Protein AF-A0A1G3ZFV9-F1 (afdb_monomer)

Radius of gyration: 19.51 Å; Cα contacts (8 Å, |Δi|>4): 332; chains: 1; bounding box: 50×40×67 Å

Structure (mmCIF, N/CA/C/O backbone):
data_AF-A0A1G3ZFV9-F1
#
_entry.id   AF-A0A1G3ZFV9-F1
#
loop_
_atom_site.group_PDB
_atom_site.id
_atom_site.type_symbol
_atom_site.label_atom_id
_atom_site.label_alt_id
_atom_site.label_comp_id
_atom_site.label_asym_id
_atom_site.label_entity_id
_atom_site.label_seq_id
_atom_site.pdbx_PDB_ins_code
_atom_site.Cartn_x
_atom_site.Cartn_y
_atom_site.Cartn_z
_atom_site.occupancy
_atom_site.B_iso_or_equiv
_atom_site.auth_seq_id
_atom_site.auth_comp_id
_atom_site.auth_asym_id
_atom_site.auth_atom_id
_atom_site.pdbx_PDB_model_num
ATOM 1 N N . MET A 1 1 ? 28.609 -13.058 37.278 1.00 38.22 1 MET A N 1
ATOM 2 C CA . MET A 1 1 ? 28.205 -12.451 35.997 1.00 38.22 1 MET A CA 1
ATOM 3 C C . MET A 1 1 ? 28.024 -13.613 35.049 1.00 38.22 1 MET A C 1
ATOM 5 O O . MET A 1 1 ? 29.006 -14.079 34.493 1.00 38.22 1 MET A O 1
ATOM 9 N N . GLU A 1 2 ? 26.821 -14.177 35.027 1.00 31.89 2 GLU A N 1
ATOM 10 C CA . GLU A 1 2 ? 26.483 -15.291 34.137 1.00 31.89 2 GLU A CA 1
ATOM 11 C C . GLU A 1 2 ? 26.053 -14.736 32.783 1.00 31.89 2 GLU A C 1
ATOM 13 O O . GLU A 1 2 ? 25.382 -13.703 32.715 1.00 31.89 2 GLU A O 1
ATOM 18 N N . GLU A 1 3 ? 26.467 -15.408 31.715 1.00 40.38 3 GLU A N 1
ATOM 19 C CA . GLU A 1 3 ? 25.966 -15.127 30.376 1.00 40.38 3 GLU A CA 1
ATOM 20 C C . GLU A 1 3 ? 24.547 -15.690 30.273 1.00 40.38 3 GLU A C 1
ATOM 22 O O . GLU A 1 3 ? 24.310 -16.861 30.571 1.00 40.38 3 GLU A O 1
ATOM 27 N N . ALA A 1 4 ? 23.589 -14.841 29.901 1.00 39.62 4 ALA A N 1
ATOM 28 C CA . ALA A 1 4 ? 22.212 -15.275 29.716 1.00 39.62 4 ALA A CA 1
ATOM 29 C C . ALA A 1 4 ? 22.123 -16.180 28.481 1.00 39.62 4 ALA A C 1
ATOM 31 O O . ALA A 1 4 ? 22.486 -15.764 27.379 1.00 39.62 4 ALA A O 1
ATOM 32 N N . ASP A 1 5 ? 21.627 -17.402 28.679 1.00 40.81 5 ASP A N 1
ATOM 33 C CA . ASP A 1 5 ? 21.330 -18.345 27.603 1.00 40.81 5 ASP A CA 1
ATOM 34 C C . ASP A 1 5 ? 20.435 -17.688 26.536 1.00 40.81 5 ASP A C 1
ATOM 36 O O . ASP A 1 5 ? 19.433 -17.041 26.842 1.00 40.81 5 ASP A O 1
ATOM 40 N N . GLY A 1 6 ? 20.804 -17.866 25.267 1.00 43.84 6 GLY A N 1
ATOM 41 C CA . GLY A 1 6 ? 20.115 -17.299 24.106 1.00 43.84 6 GLY A CA 1
ATOM 42 C C . GLY A 1 6 ? 18.804 -18.006 23.743 1.00 43.84 6 GLY A C 1
ATOM 43 O O . GLY A 1 6 ? 18.313 -17.833 22.624 1.00 43.84 6 GLY A O 1
ATOM 44 N N . SER A 1 7 ? 18.243 -18.821 24.640 1.00 34.62 7 SER A N 1
ATOM 45 C CA . SER A 1 7 ? 16.982 -19.530 24.437 1.00 34.62 7 SER A CA 1
ATOM 46 C C . SER A 1 7 ? 15.787 -18.569 24.508 1.00 34.62 7 SER A C 1
ATOM 48 O O . SER A 1 7 ? 15.223 -18.275 25.561 1.00 34.62 7 SER A O 1
ATOM 50 N N . ILE A 1 8 ? 15.370 -18.067 23.341 1.00 43.75 8 ILE A N 1
ATOM 51 C CA . ILE A 1 8 ? 14.153 -17.255 23.205 1.00 43.75 8 ILE A CA 1
ATOM 52 C C . ILE A 1 8 ? 12.950 -18.078 23.708 1.00 43.75 8 ILE A C 1
ATOM 54 O O . ILE A 1 8 ? 12.686 -19.146 23.146 1.00 43.75 8 ILE A O 1
ATOM 58 N N . PRO A 1 9 ? 12.180 -17.605 24.710 1.00 35.94 9 PRO A N 1
ATOM 59 C CA . PRO A 1 9 ? 11.032 -18.350 25.213 1.00 35.94 9 PRO A CA 1
ATOM 60 C C . PRO A 1 9 ? 9.960 -18.525 24.131 1.00 35.94 9 PRO A C 1
ATOM 62 O O . PRO A 1 9 ? 9.304 -17.563 23.720 1.00 35.94 9 PRO A O 1
ATOM 65 N N . THR A 1 10 ? 9.747 -19.765 23.687 1.00 40.97 10 THR A N 1
ATOM 66 C CA . THR A 1 10 ? 8.683 -20.142 22.744 1.00 40.97 10 THR A CA 1
ATOM 67 C C . THR A 1 10 ? 7.319 -20.011 23.424 1.00 40.97 10 THR A C 1
ATOM 69 O O . THR A 1 10 ? 6.803 -20.966 24.003 1.00 40.97 10 THR A O 1
ATOM 72 N N . GLY A 1 11 ? 6.774 -18.795 23.407 1.00 41.16 11 GLY A N 1
ATOM 73 C CA . GLY A 1 11 ? 5.610 -18.391 24.200 1.00 41.16 11 GLY A CA 1
ATOM 74 C C . GLY A 1 11 ? 5.692 -16.968 24.767 1.00 41.16 11 GLY A C 1
ATOM 75 O O . GLY A 1 11 ? 4.731 -16.525 25.391 1.00 41.16 11 GLY A O 1
ATOM 76 N N . ALA A 1 12 ? 6.796 -16.236 24.555 1.00 45.19 12 ALA A N 1
ATOM 77 C CA . ALA A 1 12 ? 6.858 -14.803 24.840 1.00 45.19 12 ALA A CA 1
ATOM 78 C C . ALA A 1 12 ? 5.731 -14.069 24.089 1.00 45.19 12 ALA A C 1
ATOM 80 O O . ALA A 1 12 ? 5.645 -14.142 22.862 1.00 45.19 12 ALA A O 1
ATOM 81 N N . ALA A 1 13 ? 4.844 -13.413 24.839 1.00 52.72 13 ALA A N 1
ATOM 82 C CA . ALA A 1 13 ? 3.630 -12.818 24.295 1.00 52.72 13 ALA A CA 1
ATOM 83 C C . ALA A 1 13 ? 3.921 -11.691 23.289 1.00 52.72 13 ALA A C 1
ATOM 85 O O . ALA A 1 13 ? 4.958 -11.025 23.351 1.00 52.72 13 ALA A O 1
ATOM 86 N N . TYR A 1 14 ? 2.950 -11.437 22.406 1.00 63.44 14 TYR A N 1
ATOM 87 C CA . TYR A 1 14 ? 2.870 -10.174 21.675 1.00 63.44 14 TYR A CA 1
ATOM 88 C C . TYR A 1 14 ? 2.879 -8.984 22.647 1.00 63.44 14 TYR A C 1
ATOM 90 O O . TYR A 1 14 ? 2.533 -9.128 23.824 1.00 63.44 14 TYR A O 1
ATOM 98 N N . THR A 1 15 ? 3.212 -7.792 22.147 1.00 75.31 15 THR A N 1
ATOM 99 C CA . THR A 1 15 ? 3.026 -6.552 22.909 1.00 75.31 15 THR A CA 1
ATOM 100 C C . THR A 1 15 ? 1.596 -6.464 23.466 1.00 75.31 15 THR A C 1
ATOM 102 O O . THR A 1 15 ? 0.650 -6.933 22.821 1.00 75.31 15 THR A O 1
ATOM 105 N N . PRO A 1 16 ? 1.404 -5.888 24.671 1.00 89.38 16 PRO A N 1
ATOM 106 C CA . PRO A 1 16 ? 0.129 -5.958 25.392 1.00 89.38 16 PRO A CA 1
ATOM 107 C C . PRO A 1 16 ? -1.042 -5.277 24.668 1.00 89.38 16 PRO A C 1
ATOM 109 O O . PRO A 1 16 ? -2.187 -5.499 25.056 1.00 89.38 16 PRO A O 1
ATOM 112 N N . ILE A 1 17 ? -0.780 -4.543 23.579 1.00 92.69 17 ILE A N 1
ATOM 113 C CA . ILE A 1 17 ? -1.751 -3.808 22.761 1.00 92.69 17 ILE A CA 1
ATOM 114 C C . ILE A 1 17 ? -3.032 -4.594 22.450 1.00 92.69 17 ILE A C 1
ATOM 116 O O . ILE A 1 17 ? -4.120 -4.036 22.531 1.00 92.69 17 ILE A O 1
ATOM 120 N N . MET A 1 18 ? -2.962 -5.899 22.162 1.00 94.12 18 MET A N 1
ATOM 121 C CA . MET A 1 18 ? -4.175 -6.686 21.884 1.00 94.12 18 MET A CA 1
ATOM 122 C C . MET A 1 18 ? -5.066 -6.860 23.125 1.00 94.12 18 MET A C 1
ATOM 124 O O . MET A 1 18 ? -6.289 -6.807 23.005 1.00 94.12 18 MET A O 1
ATOM 128 N N . ALA A 1 19 ? -4.474 -7.016 24.311 1.00 93.44 19 ALA A N 1
ATOM 129 C CA . ALA A 1 19 ? -5.197 -7.091 25.580 1.00 93.44 19 ALA A CA 1
ATOM 130 C C . ALA A 1 19 ? -5.650 -5.699 26.065 1.00 93.44 19 ALA A C 1
ATOM 132 O O . ALA A 1 19 ? -6.748 -5.558 26.597 1.00 93.44 19 ALA A O 1
ATOM 133 N N . GLU A 1 20 ? -4.845 -4.660 25.830 1.00 94.00 20 GLU A N 1
ATOM 134 C CA . GLU A 1 20 ? -5.182 -3.262 26.132 1.00 94.00 20 GLU A CA 1
ATOM 135 C C . GLU A 1 20 ? -6.386 -2.790 25.304 1.00 94.00 20 GLU A C 1
ATOM 137 O O . GLU A 1 20 ? -7.343 -2.246 25.855 1.00 94.00 20 GLU A O 1
ATOM 142 N N . LEU A 1 21 ? -6.405 -3.079 23.998 1.00 94.69 21 LEU A N 1
ATOM 143 C CA . LEU A 1 21 ? -7.551 -2.799 23.130 1.00 94.69 21 LEU A CA 1
ATOM 144 C C . LEU A 1 21 ? -8.794 -3.592 23.550 1.00 94.69 21 LEU A C 1
ATOM 146 O O . LEU A 1 21 ? -9.883 -3.024 23.599 1.00 94.69 21 LEU A O 1
ATOM 150 N N . GLN A 1 22 ? -8.648 -4.872 23.912 1.00 94.94 22 GLN A N 1
ATOM 151 C CA . GLN A 1 22 ? -9.752 -5.664 24.467 1.00 94.94 22 GLN A CA 1
ATOM 152 C C . GLN A 1 22 ? -10.300 -5.062 25.770 1.00 94.94 22 GLN A C 1
ATOM 154 O O . GLN A 1 22 ? -11.517 -5.027 25.948 1.00 94.94 22 GLN A O 1
ATOM 159 N N . ALA A 1 23 ? -9.446 -4.530 26.649 1.00 94.62 23 ALA A N 1
ATOM 160 C CA . ALA A 1 23 ? -9.871 -3.852 27.873 1.00 94.62 23 ALA A CA 1
ATOM 161 C C . ALA A 1 23 ? -10.601 -2.523 27.589 1.00 94.62 23 ALA A C 1
ATOM 163 O O . ALA A 1 23 ? -11.635 -2.254 28.200 1.00 94.62 23 ALA A O 1
ATOM 164 N N . ILE A 1 24 ? -10.123 -1.722 26.628 1.00 92.38 24 ILE A N 1
ATOM 165 C CA . ILE A 1 24 ? -10.783 -0.477 26.185 1.00 92.38 24 ILE A CA 1
ATOM 166 C C . ILE A 1 24 ? -12.170 -0.770 25.587 1.00 92.38 24 ILE A C 1
ATOM 168 O O . ILE A 1 24 ? -13.142 -0.081 25.903 1.00 92.38 24 ILE A O 1
ATOM 172 N N . ILE A 1 25 ? -12.274 -1.820 24.766 1.00 92.88 25 ILE A N 1
ATOM 173 C CA . ILE A 1 25 ? -13.533 -2.305 24.184 1.00 92.88 25 ILE A CA 1
ATOM 174 C C . ILE A 1 25 ? -14.489 -2.792 25.286 1.00 92.88 25 ILE A C 1
ATOM 176 O O . ILE A 1 25 ? -15.650 -2.383 25.323 1.00 92.88 25 ILE A O 1
ATOM 180 N N . ALA A 1 26 ? -14.004 -3.610 26.227 1.00 93.88 26 ALA A N 1
ATOM 181 C CA . ALA A 1 26 ? -14.799 -4.130 27.341 1.00 93.88 26 ALA A CA 1
ATOM 182 C C . ALA A 1 26 ? -15.298 -3.029 28.297 1.00 93.88 26 ALA A C 1
ATOM 184 O O . ALA A 1 26 ? -16.368 -3.170 28.885 1.00 93.88 26 ALA A O 1
ATOM 185 N N . ALA A 1 27 ? -14.568 -1.915 28.411 1.00 93.44 27 ALA A N 1
ATOM 186 C CA . ALA A 1 27 ? -14.981 -0.732 29.166 1.00 93.44 27 ALA A CA 1
ATOM 187 C C . ALA A 1 27 ? -16.072 0.115 28.470 1.00 93.44 27 ALA A C 1
ATOM 189 O O . ALA A 1 27 ? -16.541 1.090 29.056 1.00 93.44 27 ALA A O 1
ATOM 190 N N . GLN A 1 28 ? -16.482 -0.233 27.240 1.00 87.56 28 GLN A N 1
ATOM 191 C CA . GLN A 1 28 ? -17.573 0.404 26.482 1.00 87.56 28 GLN A CA 1
ATOM 192 C C . GLN A 1 28 ? -17.464 1.940 26.391 1.00 87.56 28 GLN A C 1
ATOM 194 O O . GLN A 1 28 ? -18.451 2.676 26.494 1.00 87.56 28 GLN A O 1
ATOM 199 N N . VAL A 1 29 ? -16.243 2.451 26.182 1.00 83.12 29 VAL A N 1
ATOM 200 C CA . VAL A 1 29 ? -15.963 3.894 26.081 1.00 83.12 29 VAL A CA 1
ATOM 201 C C . VAL A 1 29 ? -16.392 4.423 24.704 1.00 83.12 29 VAL A C 1
ATOM 203 O O . VAL A 1 29 ? -15.577 4.758 23.845 1.00 83.12 29 VAL A O 1
ATOM 206 N N . ASN A 1 30 ? -17.706 4.514 24.493 1.00 73.38 30 ASN A N 1
ATOM 207 C CA . ASN A 1 30 ? -18.351 4.764 23.194 1.00 73.38 30 ASN A CA 1
ATOM 208 C C . ASN A 1 30 ? -17.993 6.115 22.535 1.00 73.38 30 ASN A C 1
ATOM 210 O O . ASN A 1 30 ? -18.248 6.307 21.347 1.00 73.38 30 ASN A O 1
ATOM 214 N N . ASN A 1 31 ? -17.396 7.047 23.286 1.00 78.50 31 ASN A N 1
ATOM 215 C CA . ASN A 1 31 ? -16.955 8.366 22.813 1.00 78.50 31 ASN A CA 1
ATOM 216 C C . ASN A 1 31 ? -15.423 8.471 22.654 1.00 78.50 31 ASN A C 1
ATOM 218 O O . ASN A 1 31 ? -14.886 9.577 22.679 1.00 78.50 31 ASN A O 1
ATOM 222 N N . SER A 1 32 ? -14.715 7.345 22.534 1.00 84.06 32 SER A N 1
ATOM 223 C CA . SER A 1 32 ? -13.259 7.312 22.359 1.00 84.06 32 SER A CA 1
ATOM 224 C C . SER A 1 32 ? -12.814 7.512 20.903 1.00 84.06 32 SER A C 1
ATOM 226 O O . SER A 1 32 ? -13.494 7.128 19.949 1.00 84.06 32 SER A O 1
ATOM 228 N N . VAL A 1 33 ? -11.623 8.092 20.760 1.00 92.62 33 VAL A N 1
ATOM 229 C CA . VAL A 1 33 ? -10.729 7.891 19.615 1.00 92.62 33 VAL A CA 1
ATOM 230 C C . VAL A 1 33 ? -9.491 7.209 20.184 1.00 92.62 33 VAL A C 1
ATOM 232 O O . VAL A 1 33 ? -8.970 7.647 21.209 1.00 92.62 33 VAL A O 1
ATOM 235 N N . ILE A 1 34 ? -9.047 6.132 19.548 1.00 95.31 34 ILE A N 1
ATOM 236 C CA . ILE A 1 34 ? -7.840 5.401 19.928 1.00 95.31 34 ILE A CA 1
ATOM 237 C C . ILE A 1 34 ? -6.741 5.813 18.950 1.00 95.31 34 ILE A C 1
ATOM 239 O O . ILE A 1 34 ? -6.956 5.793 17.739 1.00 95.31 34 ILE A O 1
ATOM 243 N N . LEU A 1 35 ? -5.577 6.191 19.474 1.00 96.62 35 LEU A N 1
ATOM 244 C CA . LEU A 1 35 ? -4.366 6.434 18.695 1.00 96.62 35 LEU A CA 1
ATOM 245 C C . LEU A 1 35 ? -3.337 5.379 19.093 1.00 96.62 35 LEU A C 1
ATOM 247 O O . LEU A 1 35 ? -3.082 5.191 20.282 1.00 96.62 35 LEU A O 1
ATOM 251 N N . ILE A 1 36 ? -2.773 4.691 18.106 1.00 96.31 36 ILE A N 1
ATOM 252 C CA . ILE A 1 36 ? -1.745 3.668 18.296 1.00 96.31 36 ILE A CA 1
ATOM 253 C C . ILE A 1 36 ? -0.547 4.073 17.444 1.00 96.31 36 ILE A C 1
ATOM 255 O O . ILE A 1 36 ? -0.649 4.096 16.219 1.00 96.31 36 ILE A O 1
ATOM 259 N N . ASP A 1 37 ? 0.546 4.443 18.099 1.00 93.00 37 ASP A N 1
ATOM 260 C CA . ASP A 1 37 ? 1.789 4.887 17.461 1.00 93.00 37 ASP A CA 1
ATOM 261 C C . ASP A 1 37 ? 2.662 3.690 17.029 1.00 93.00 37 ASP A C 1
ATOM 263 O O . ASP A 1 37 ? 2.328 2.530 17.297 1.00 93.00 37 ASP A O 1
ATOM 267 N N . ASP A 1 38 ? 3.794 3.967 16.380 1.00 91.06 38 ASP A N 1
ATOM 268 C CA . ASP A 1 38 ? 4.796 2.975 15.979 1.00 91.06 38 ASP A CA 1
ATOM 269 C C . ASP A 1 38 ? 4.234 1.855 15.065 1.00 91.06 38 ASP A C 1
ATOM 271 O O . ASP A 1 38 ? 4.717 0.714 15.080 1.00 91.06 38 ASP A O 1
ATO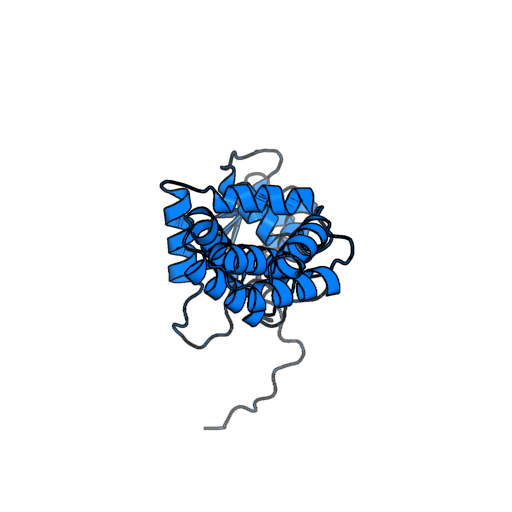M 275 N N . ILE A 1 39 ? 3.231 2.135 14.215 1.00 93.06 39 ILE A N 1
ATOM 276 C CA . ILE A 1 39 ? 2.594 1.073 13.411 1.00 93.06 39 ILE A CA 1
ATOM 277 C C . ILE A 1 39 ? 3.561 0.407 12.424 1.00 93.06 39 ILE A C 1
ATOM 279 O O . ILE A 1 39 ? 3.320 -0.726 12.006 1.00 93.06 39 ILE A O 1
ATOM 283 N N . ARG A 1 40 ? 4.704 1.019 12.106 1.00 90.38 40 ARG A N 1
ATOM 284 C CA . ARG A 1 40 ? 5.829 0.416 11.379 1.00 90.38 40 ARG A CA 1
ATOM 285 C C . ARG A 1 40 ? 6.306 -0.905 11.974 1.00 90.38 40 ARG A C 1
ATOM 287 O O . ARG A 1 40 ? 6.861 -1.731 11.253 1.00 90.38 40 ARG A O 1
ATOM 294 N N . LEU A 1 41 ? 6.082 -1.107 13.273 1.00 89.56 41 LEU A N 1
ATOM 295 C CA . LEU A 1 41 ? 6.389 -2.335 13.997 1.00 89.56 41 LEU A CA 1
ATOM 296 C C . LEU A 1 41 ? 5.347 -3.433 13.753 1.00 89.56 41 LEU A C 1
ATOM 298 O O . LEU A 1 41 ? 5.661 -4.605 13.925 1.00 89.56 41 LEU A O 1
ATOM 302 N N . PHE A 1 42 ? 4.132 -3.088 13.331 1.00 92.06 42 PHE A N 1
ATOM 303 C CA . PHE A 1 42 ? 3.025 -4.027 13.178 1.00 92.06 42 PHE A CA 1
ATOM 304 C C . PHE A 1 42 ? 3.208 -4.834 11.894 1.00 92.06 42 PHE A C 1
ATOM 306 O O . PHE A 1 42 ? 3.460 -4.286 10.811 1.00 92.06 42 PHE A O 1
ATOM 313 N N . GLY A 1 43 ? 3.065 -6.150 12.033 1.00 90.25 43 GLY A N 1
ATOM 314 C CA . GLY A 1 43 ? 3.328 -7.110 10.975 1.00 90.25 43 GLY A CA 1
ATOM 315 C C . GLY A 1 43 ? 2.425 -6.908 9.762 1.00 90.25 43 GLY A C 1
ATOM 316 O O . GLY A 1 43 ? 1.279 -6.472 9.873 1.00 90.25 43 GLY A O 1
ATOM 317 N N . SER A 1 44 ? 2.936 -7.250 8.583 1.00 90.12 44 SER A N 1
ATOM 318 C CA . SER A 1 44 ? 2.166 -7.201 7.334 1.00 90.12 44 SER A CA 1
ATOM 319 C C . SER A 1 44 ? 1.870 -8.611 6.836 1.00 90.12 44 SER A C 1
ATOM 321 O O . SER A 1 44 ? 2.722 -9.491 6.960 1.00 90.12 44 SER A O 1
ATOM 323 N N . ALA A 1 45 ? 0.686 -8.831 6.267 1.00 90.31 45 ALA A N 1
ATOM 324 C CA . ALA A 1 45 ? 0.304 -10.103 5.661 1.00 90.31 45 ALA A CA 1
ATOM 325 C C . ALA A 1 45 ? 0.232 -9.991 4.132 1.00 90.31 45 ALA A C 1
ATOM 327 O O . ALA A 1 45 ? -0.123 -8.942 3.600 1.00 90.31 45 ALA A O 1
ATOM 328 N N . LEU A 1 46 ? 0.551 -11.084 3.440 1.00 90.12 46 LEU A N 1
ATOM 329 C CA . LEU A 1 46 ? 0.333 -11.261 2.010 1.00 90.12 46 LEU A CA 1
ATOM 330 C C . LEU A 1 46 ? -0.113 -12.708 1.748 1.00 90.12 46 LEU A C 1
ATOM 332 O O . LEU A 1 46 ? 0.547 -13.653 2.181 1.00 90.12 46 LEU A O 1
ATOM 336 N N . ASN A 1 47 ? -1.250 -12.889 1.077 1.00 88.12 47 ASN A N 1
ATOM 337 C CA . ASN A 1 47 ? -1.912 -14.169 0.809 1.00 88.12 47 ASN A CA 1
ATOM 338 C C . ASN A 1 47 ? -2.02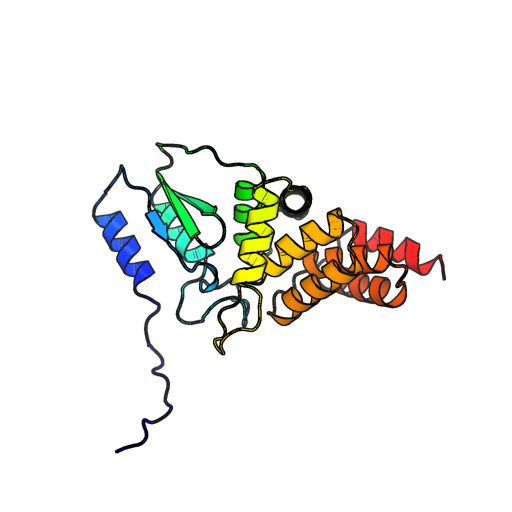5 -15.060 2.065 1.00 88.12 47 ASN A C 1
ATOM 340 O O . ASN A 1 47 ? -1.664 -16.239 2.053 1.00 88.12 47 ASN A O 1
ATOM 344 N N . GLY A 1 48 ? -2.474 -14.464 3.176 1.00 86.12 48 GLY A N 1
ATOM 345 C CA . GLY A 1 48 ? -2.643 -15.136 4.471 1.00 86.12 48 GLY A CA 1
ATOM 346 C C . GLY A 1 48 ? -1.345 -15.482 5.217 1.00 86.12 48 GLY A C 1
ATOM 347 O O . GLY A 1 48 ? -1.396 -16.212 6.204 1.00 86.12 48 GLY A O 1
ATOM 348 N N . ARG A 1 49 ? -0.177 -14.994 4.774 1.00 89.50 49 ARG A N 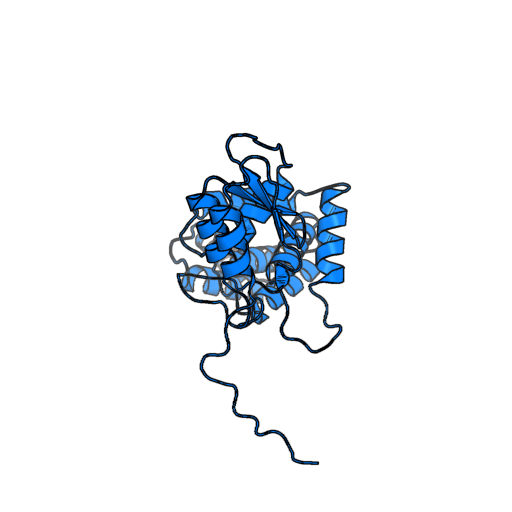1
ATOM 349 C CA . ARG A 1 49 ? 1.133 -15.263 5.399 1.00 89.50 49 ARG A CA 1
ATOM 350 C C . ARG A 1 49 ? 1.798 -13.970 5.858 1.00 89.50 49 ARG A C 1
ATOM 352 O O . ARG A 1 49 ? 1.763 -12.982 5.131 1.00 89.50 49 ARG A O 1
ATOM 359 N N . ARG A 1 50 ? 2.448 -13.968 7.028 1.00 89.81 50 ARG A N 1
ATOM 360 C CA . ARG A 1 50 ? 3.272 -12.828 7.472 1.00 89.81 50 ARG A CA 1
ATOM 361 C C . ARG A 1 50 ? 4.443 -12.614 6.505 1.00 89.81 50 ARG A C 1
ATOM 363 O O . ARG A 1 50 ? 5.138 -13.562 6.148 1.00 89.81 50 ARG A O 1
ATOM 370 N N . VAL A 1 51 ? 4.676 -11.361 6.128 1.00 87.81 51 VAL A N 1
ATOM 371 C CA . VAL A 1 51 ? 5.833 -10.916 5.343 1.00 87.81 51 VAL A CA 1
ATOM 372 C C . VAL A 1 51 ? 7.060 -10.842 6.274 1.00 87.81 51 VAL A C 1
ATOM 374 O O . VAL A 1 51 ? 7.034 -10.039 7.208 1.00 87.81 51 VAL A O 1
ATOM 377 N N . PRO A 1 52 ? 8.126 -11.652 6.076 1.00 75.38 52 PRO A N 1
ATOM 378 C CA . PRO A 1 52 ? 9.126 -11.908 7.128 1.00 75.38 52 PRO A CA 1
ATOM 379 C C . PRO A 1 52 ? 9.974 -10.721 7.610 1.00 75.38 52 PRO A C 1
ATOM 381 O O . PRO A 1 52 ? 10.569 -10.809 8.678 1.00 75.38 52 PRO A O 1
ATOM 384 N N . ALA A 1 53 ? 10.068 -9.632 6.841 1.00 80.62 53 ALA A N 1
ATOM 385 C CA . ALA A 1 53 ? 10.841 -8.439 7.206 1.00 80.62 53 ALA A CA 1
ATOM 386 C C . ALA A 1 53 ? 10.001 -7.145 7.193 1.00 80.62 53 ALA A C 1
ATOM 388 O O . ALA A 1 53 ? 10.553 -6.049 7.090 1.00 80.62 53 ALA A O 1
ATOM 389 N N . ALA A 1 54 ? 8.673 -7.275 7.304 1.00 83.12 54 ALA A N 1
ATOM 390 C CA . ALA A 1 54 ? 7.744 -6.159 7.452 1.00 83.12 54 ALA A CA 1
ATOM 391 C C . ALA A 1 54 ? 7.197 -6.111 8.888 1.00 83.12 54 ALA A C 1
ATOM 393 O O . ALA A 1 54 ? 6.315 -6.894 9.253 1.00 83.12 54 ALA A O 1
ATOM 394 N N . GLY A 1 55 ? 7.712 -5.173 9.683 1.00 83.69 55 GLY A N 1
ATOM 395 C CA . GLY A 1 55 ? 7.451 -5.070 11.118 1.00 83.69 55 GLY A CA 1
ATOM 396 C C . GLY A 1 55 ? 8.222 -6.089 11.968 1.00 83.69 55 GLY A C 1
ATOM 397 O O . GLY A 1 55 ? 9.103 -6.804 11.496 1.00 83.69 55 GLY A O 1
ATOM 398 N N . SER A 1 56 ? 7.878 -6.138 13.252 1.00 84.81 56 SER A N 1
ATOM 399 C CA . SER A 1 56 ? 8.467 -6.999 14.278 1.00 84.81 56 SER A CA 1
ATOM 400 C C . SER A 1 56 ? 7.564 -8.198 14.574 1.00 84.81 56 SER A C 1
ATOM 402 O O . SER A 1 56 ? 6.336 -8.088 14.581 1.00 84.81 56 SER A O 1
ATOM 404 N N . GLU A 1 57 ? 8.165 -9.354 14.854 1.00 83.25 57 GLU A N 1
ATOM 405 C CA . GLU A 1 57 ? 7.455 -10.586 15.234 1.00 83.25 57 GLU A CA 1
ATOM 406 C C . GLU A 1 57 ? 6.735 -10.453 16.588 1.00 83.25 57 GLU A C 1
ATOM 408 O O . GLU A 1 57 ? 5.710 -11.093 16.798 1.00 83.25 57 GLU A O 1
ATOM 413 N N . HIS A 1 58 ? 7.205 -9.558 17.466 1.00 85.50 58 HIS A N 1
ATOM 414 C CA . HIS A 1 58 ? 6.591 -9.285 18.772 1.00 85.50 58 HIS A CA 1
ATOM 415 C C . HIS A 1 58 ? 5.327 -8.411 18.700 1.00 85.50 58 HIS A C 1
ATOM 417 O O . HIS A 1 58 ? 4.631 -8.263 19.700 1.00 85.50 58 HIS A O 1
ATOM 423 N N . TYR A 1 59 ? 5.019 -7.820 17.545 1.00 90.12 59 TYR A N 1
ATOM 424 C CA . TYR A 1 59 ? 3.802 -7.033 17.333 1.00 90.12 59 TYR A CA 1
ATOM 425 C C . TYR A 1 59 ? 2.788 -7.833 16.503 1.00 90.12 59 TYR A C 1
ATOM 427 O O . TYR A 1 59 ? 3.201 -8.603 15.629 1.00 90.12 59 TYR A O 1
ATOM 435 N N . PRO A 1 60 ? 1.472 -7.649 16.720 1.00 92.88 60 PRO A N 1
ATOM 436 C CA . PRO A 1 60 ? 0.432 -8.291 15.912 1.00 92.88 60 PRO A CA 1
ATOM 437 C C . PRO A 1 60 ? 0.510 -7.869 14.437 1.00 92.88 60 PRO A C 1
ATOM 439 O O . PRO A 1 60 ? 1.203 -6.910 14.076 1.00 92.88 60 PRO A O 1
ATOM 442 N N . LEU A 1 61 ? -0.211 -8.569 13.560 1.00 93.00 61 LEU A N 1
ATOM 443 C CA . LEU A 1 61 ? -0.451 -8.081 12.206 1.00 93.00 61 LEU A CA 1
ATOM 444 C C . LEU A 1 61 ? -1.333 -6.828 12.261 1.00 93.00 61 LEU A C 1
ATOM 446 O O . LEU A 1 61 ? -2.300 -6.749 13.019 1.00 93.00 61 LEU A O 1
ATOM 450 N N . PHE A 1 62 ? -1.050 -5.859 11.396 1.00 94.62 62 PHE A N 1
ATOM 451 C CA . PHE A 1 62 ? -1.843 -4.635 11.295 1.00 94.62 62 PHE A CA 1
ATOM 452 C C . PHE A 1 62 ? -3.324 -4.917 10.976 1.00 94.62 62 PHE A C 1
ATOM 454 O O . PHE A 1 62 ? -4.221 -4.251 11.495 1.00 94.62 62 PHE A O 1
ATOM 461 N N . SER A 1 63 ? -3.584 -5.952 10.174 1.00 94.50 63 SER A N 1
ATOM 462 C CA . SER A 1 63 ? -4.927 -6.430 9.841 1.00 94.50 63 SER A CA 1
ATOM 463 C C . SER A 1 63 ? -5.662 -7.076 11.022 1.00 94.50 63 SER A C 1
ATOM 465 O O . SER A 1 63 ? -6.870 -6.894 11.125 1.00 94.50 63 SER A O 1
ATOM 467 N N . GLU A 1 64 ? -4.976 -7.770 11.938 1.00 95.31 64 GLU A N 1
ATOM 468 C CA . GLU A 1 64 ? -5.593 -8.366 13.141 1.00 95.31 64 GLU A CA 1
ATOM 469 C C . GLU A 1 64 ? -6.115 -7.279 14.090 1.00 95.31 64 GLU A C 1
ATOM 471 O O . GLU A 1 64 ? -7.237 -7.359 14.589 1.00 95.31 64 GLU A O 1
ATOM 476 N N . VAL A 1 65 ? -5.319 -6.223 14.278 1.00 96.81 65 VAL A N 1
ATOM 477 C CA . VAL A 1 65 ? -5.667 -5.053 15.097 1.00 96.81 65 VAL A CA 1
ATOM 478 C C . VAL A 1 65 ? -6.854 -4.308 14.492 1.00 96.81 65 VAL A C 1
ATOM 480 O O . VAL A 1 65 ? -7.827 -4.015 15.188 1.00 96.81 65 VAL A O 1
ATOM 483 N N . CYS A 1 66 ? -6.821 -4.061 13.179 1.00 97.19 66 CYS A N 1
ATOM 484 C CA . CYS A 1 66 ? -7.928 -3.406 12.488 1.00 97.19 66 CYS A CA 1
ATOM 485 C C . CYS A 1 66 ? -9.201 -4.272 12.481 1.00 97.19 66 CYS A C 1
ATOM 487 O O . CYS A 1 66 ? -10.298 -3.732 12.612 1.00 97.19 66 CYS A O 1
ATOM 489 N N . ALA A 1 67 ? -9.084 -5.602 12.391 1.00 96.25 67 ALA A N 1
ATOM 490 C CA . ALA A 1 67 ? -10.221 -6.519 12.468 1.00 96.25 67 ALA A CA 1
ATOM 491 C C . ALA A 1 67 ? -10.865 -6.532 13.865 1.00 96.25 67 ALA A C 1
ATOM 493 O O . ALA A 1 67 ? -12.089 -6.442 13.959 1.00 96.25 67 ALA A O 1
ATOM 494 N N . LEU A 1 68 ? -10.066 -6.567 14.941 1.00 96.62 68 LEU A N 1
ATOM 495 C CA . LEU A 1 68 ? -10.550 -6.445 16.323 1.00 96.62 68 LEU A CA 1
ATOM 496 C C . LEU A 1 68 ? -11.335 -5.140 16.531 1.00 96.62 68 LEU A C 1
ATOM 498 O O . LEU A 1 68 ? -12.433 -5.155 17.087 1.00 96.62 68 LEU A O 1
ATOM 502 N N . LEU A 1 69 ? -10.787 -4.019 16.062 1.00 96.44 69 LEU A N 1
ATOM 503 C CA . LEU A 1 69 ? -11.401 -2.697 16.178 1.00 96.44 69 LEU A CA 1
ATOM 504 C C . LEU A 1 69 ? -12.682 -2.576 15.333 1.00 96.44 69 LEU A C 1
ATOM 506 O O . LEU A 1 69 ? -13.718 -2.141 15.839 1.00 96.44 69 LEU A O 1
ATOM 510 N N . THR A 1 70 ? -12.654 -3.040 14.081 1.00 96.00 70 THR A N 1
ATOM 511 C CA . THR A 1 70 ? -13.814 -2.989 13.171 1.00 96.00 70 THR A CA 1
ATOM 512 C C . THR A 1 70 ? -14.961 -3.874 13.656 1.00 96.00 70 THR A C 1
ATOM 514 O O . THR A 1 70 ? -16.117 -3.451 13.629 1.00 96.00 70 THR A O 1
ATOM 517 N N . ALA A 1 71 ? -14.659 -5.061 14.196 1.00 96.25 71 ALA A N 1
ATOM 518 C CA . ALA A 1 71 ? -15.654 -5.944 14.811 1.00 96.25 71 ALA A CA 1
ATOM 519 C C . ALA A 1 71 ? -16.360 -5.317 16.032 1.00 96.25 71 ALA A C 1
ATOM 521 O O . ALA A 1 71 ? -17.448 -5.755 16.397 1.00 96.25 71 ALA A O 1
ATOM 522 N N . ASN A 1 72 ? -15.768 -4.280 16.635 1.00 95.00 72 ASN A N 1
ATOM 523 C CA . ASN A 1 72 ? -16.300 -3.552 17.788 1.00 95.00 72 ASN A CA 1
ATOM 524 C C . ASN A 1 72 ? -16.717 -2.107 17.446 1.00 95.00 72 ASN A C 1
ATOM 526 O O . ASN A 1 72 ? -16.820 -1.261 18.331 1.00 95.00 72 ASN A O 1
ATOM 530 N N . GLY A 1 73 ? -16.995 -1.819 16.168 1.00 94.19 73 GLY A N 1
ATOM 531 C CA . GLY A 1 73 ? -17.616 -0.560 15.745 1.00 94.19 73 GLY A CA 1
ATOM 532 C C . GLY A 1 73 ? -16.661 0.622 15.564 1.00 94.19 73 GLY A C 1
ATOM 533 O O . GLY A 1 73 ? -17.111 1.767 15.618 1.00 94.19 73 GLY A O 1
ATOM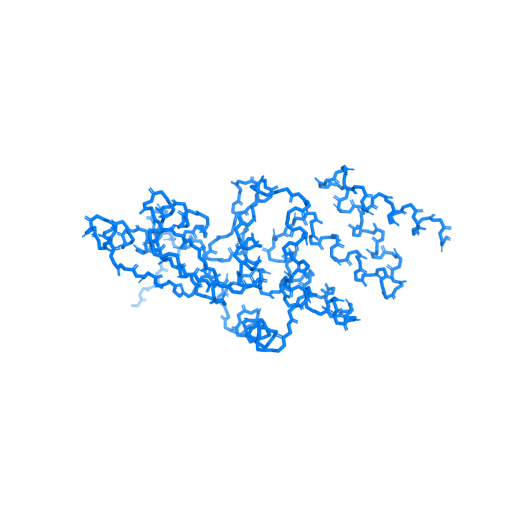 534 N N . PHE A 1 74 ? -15.370 0.378 15.323 1.00 95.75 74 PHE A N 1
ATOM 535 C CA . PHE A 1 74 ? -14.400 1.421 14.975 1.00 95.75 74 PHE A CA 1
ATOM 536 C C . PHE A 1 74 ? -13.992 1.363 13.495 1.00 95.75 74 PHE A C 1
ATOM 538 O O . PHE A 1 74 ? -13.688 0.296 12.972 1.00 95.75 74 PHE A O 1
ATOM 545 N N . THR A 1 75 ? -13.897 2.515 12.834 1.00 95.88 75 THR A N 1
ATOM 546 C CA . THR A 1 75 ? -13.175 2.660 11.560 1.00 95.88 75 THR A CA 1
ATOM 547 C C . THR A 1 75 ? -11.693 2.874 11.851 1.00 95.88 75 THR A C 1
ATOM 549 O O . THR A 1 75 ? -11.350 3.720 12.676 1.00 95.88 75 THR A O 1
ATOM 552 N N . CYS A 1 76 ? -10.819 2.145 11.154 1.00 97.44 76 CYS A N 1
ATOM 553 C CA . CYS A 1 76 ? -9.361 2.245 11.266 1.00 97.44 76 CYS A CA 1
ATOM 554 C C . CYS A 1 76 ? -8.758 3.055 10.110 1.00 97.44 76 CYS A C 1
ATOM 556 O O . CYS A 1 76 ? -9.096 2.814 8.952 1.00 97.44 76 CYS A O 1
ATOM 558 N N . VAL A 1 77 ? -7.853 3.988 10.421 1.00 97.81 77 VAL A N 1
ATOM 559 C CA . VAL A 1 77 ? -7.247 4.940 9.475 1.00 97.81 77 VAL A CA 1
ATOM 560 C C . VAL A 1 77 ? -5.756 5.122 9.767 1.00 97.81 77 VAL A C 1
ATOM 562 O O . VAL A 1 77 ? -5.351 5.233 10.922 1.00 97.81 77 VAL A O 1
ATOM 565 N N . VAL A 1 78 ? -4.933 5.169 8.719 1.00 97.06 78 VAL A N 1
ATOM 566 C CA . VAL A 1 78 ? -3.476 5.350 8.806 1.00 97.06 78 VAL A CA 1
ATOM 567 C C . VAL A 1 78 ? -3.100 6.819 8.626 1.00 97.06 78 VAL A C 1
ATOM 569 O O . VAL A 1 78 ? -3.290 7.389 7.553 1.00 97.06 78 VAL A O 1
ATOM 572 N N . LEU A 1 79 ? -2.508 7.412 9.661 1.00 94.19 79 LEU A N 1
ATOM 573 C CA . LEU A 1 79 ? -1.978 8.773 9.680 1.00 94.19 79 LEU A CA 1
ATOM 574 C C . LEU A 1 79 ? -0.455 8.722 9.858 1.00 94.19 79 LEU A C 1
ATOM 576 O O . LEU A 1 79 ? 0.057 8.758 10.975 1.00 94.19 79 LEU A O 1
ATOM 580 N N . GLY A 1 80 ? 0.275 8.597 8.747 1.00 91.88 80 GLY A N 1
ATOM 581 C CA . GLY A 1 80 ? 1.730 8.418 8.776 1.00 91.88 80 GLY A CA 1
ATOM 582 C C . GLY A 1 80 ? 2.104 7.084 9.423 1.00 91.88 80 GLY A C 1
ATOM 583 O O . GLY A 1 80 ? 1.863 6.034 8.828 1.00 91.88 80 GLY A O 1
ATOM 584 N N . ASP A 1 81 ? 2.667 7.138 10.633 1.00 92.62 81 ASP A N 1
ATOM 585 C CA . ASP A 1 81 ? 3.012 5.961 11.443 1.00 92.62 81 ASP A CA 1
ATOM 586 C C . ASP A 1 81 ? 2.065 5.715 12.639 1.00 92.62 81 ASP A C 1
ATOM 588 O O . ASP A 1 81 ? 2.350 4.899 13.515 1.00 92.62 81 ASP A O 1
ATOM 592 N N . ILE A 1 82 ? 0.907 6.387 12.654 1.00 95.56 82 ILE A N 1
ATOM 593 C CA . ILE A 1 82 ? -0.141 6.232 13.670 1.00 95.56 82 ILE A CA 1
ATOM 594 C C . ILE A 1 82 ? -1.373 5.556 13.053 1.00 95.56 82 ILE A C 1
ATOM 596 O O . ILE A 1 82 ? -1.849 5.946 11.985 1.00 95.56 82 ILE A O 1
ATOM 600 N N . LEU A 1 83 ? -1.945 4.575 13.752 1.00 97.62 83 LEU A N 1
ATOM 601 C CA . LEU A 1 83 ? -3.307 4.090 13.521 1.00 97.62 83 LEU A CA 1
ATOM 602 C C . LEU A 1 83 ? -4.270 4.892 14.396 1.00 97.62 83 LEU A C 1
ATOM 604 O O . LEU A 1 83 ? -4.246 4.789 15.622 1.00 97.62 83 LEU A O 1
ATOM 608 N N . LEU A 1 84 ? -5.143 5.659 13.749 1.00 97.75 84 LEU A N 1
ATOM 609 C CA . LEU A 1 84 ? -6.311 6.267 14.369 1.00 97.75 84 LEU A CA 1
ATOM 610 C C . LEU A 1 84 ? -7.505 5.327 14.201 1.00 97.75 84 LEU A C 1
ATOM 612 O O . LEU A 1 84 ? -7.849 4.943 13.084 1.00 97.75 84 LEU A O 1
ATOM 616 N N . ALA A 1 85 ? -8.173 4.993 15.302 1.00 96.81 85 ALA A N 1
ATOM 617 C CA . ALA A 1 85 ? -9.450 4.292 15.287 1.00 96.81 85 ALA A CA 1
ATOM 618 C C . ALA A 1 85 ? -10.546 5.148 15.937 1.00 96.81 85 ALA A C 1
ATOM 620 O O . ALA A 1 85 ? -10.395 5.606 17.070 1.00 96.81 85 ALA A O 1
ATOM 621 N N . HIS A 1 86 ? -11.657 5.369 15.230 1.00 95.25 86 HIS A N 1
ATOM 622 C CA . HIS A 1 86 ? -12.787 6.176 15.710 1.00 95.25 86 HIS A CA 1
ATOM 623 C C . HIS A 1 86 ? -14.116 5.428 15.555 1.00 95.25 86 HIS A C 1
ATOM 625 O O . HIS A 1 86 ? -14.287 4.652 14.620 1.00 95.25 86 HIS A O 1
ATOM 631 N N . ASN A 1 87 ? -15.070 5.668 16.456 1.00 93.06 87 ASN A N 1
ATOM 632 C CA . ASN A 1 87 ? -16.398 5.045 16.406 1.00 93.06 87 ASN A CA 1
ATOM 633 C C . ASN A 1 87 ? -17.117 5.363 15.072 1.00 93.06 87 ASN A C 1
ATOM 635 O O . ASN A 1 87 ? -17.207 6.529 14.679 1.00 93.06 87 ASN A O 1
ATOM 639 N N . VAL A 1 88 ? -17.678 4.346 14.405 1.00 92.38 88 VAL A N 1
ATOM 640 C CA . VAL A 1 88 ? -18.436 4.477 13.139 1.00 92.38 88 VAL A CA 1
ATOM 641 C C . VAL A 1 88 ? -19.642 5.420 13.242 1.00 92.38 88 VAL A C 1
ATOM 643 O O . VAL A 1 88 ? -20.021 6.047 12.257 1.00 92.38 88 VAL A O 1
ATOM 646 N N . GLN A 1 89 ? -20.225 5.572 14.436 1.00 92.06 89 GLN A N 1
ATOM 647 C CA . GLN A 1 89 ? -21.335 6.495 14.716 1.00 92.06 89 GLN A CA 1
ATOM 648 C C . GLN A 1 89 ? -20.897 7.970 14.749 1.00 92.06 89 GLN 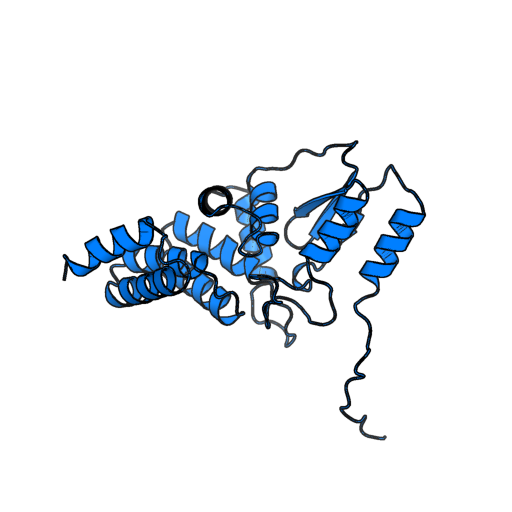A C 1
ATOM 650 O O . GLN A 1 89 ? -21.736 8.869 14.791 1.00 92.06 89 GLN A O 1
ATOM 655 N N . ARG A 1 90 ? -19.585 8.231 14.752 1.00 90.00 90 ARG A N 1
ATOM 656 C CA . ARG A 1 90 ? -18.968 9.560 14.700 1.00 90.00 90 ARG A CA 1
ATOM 657 C C . ARG A 1 90 ? -17.953 9.581 13.550 1.00 90.00 90 ARG A C 1
ATOM 659 O O . ARG A 1 90 ? -16.750 9.512 13.804 1.00 90.00 90 ARG A O 1
ATOM 666 N N . PRO A 1 91 ? -18.420 9.606 12.287 1.00 89.38 91 PRO A N 1
ATOM 667 C CA . PRO A 1 91 ? -17.536 9.594 11.132 1.00 89.38 91 PRO A CA 1
ATOM 668 C C . PRO A 1 91 ? -16.637 10.833 11.124 1.00 89.38 91 PRO A C 1
ATOM 670 O O . PRO A 1 91 ? -17.111 11.961 11.266 1.00 89.38 91 PRO A O 1
ATOM 673 N N . LEU A 1 92 ? -15.339 10.607 10.944 1.00 93.69 92 LEU A N 1
ATOM 674 C CA . LEU A 1 92 ? -14.350 11.648 10.701 1.00 93.69 92 LEU A CA 1
ATOM 675 C C . LEU A 1 92 ? -14.036 11.680 9.202 1.00 93.69 92 LEU A C 1
ATOM 677 O O . LEU A 1 92 ? -13.964 10.636 8.554 1.00 93.69 92 LEU A O 1
ATOM 681 N N . ASN A 1 93 ? -13.861 12.881 8.654 1.00 94.50 93 ASN A N 1
ATOM 682 C CA . ASN A 1 93 ? -13.470 13.057 7.259 1.00 94.50 93 ASN A CA 1
ATOM 683 C C . ASN A 1 93 ? -11.944 13.075 7.156 1.00 94.50 93 ASN A C 1
ATOM 685 O O . ASN A 1 93 ? -11.285 13.830 7.870 1.00 94.50 93 ASN A O 1
ATOM 689 N N . PHE A 1 94 ? -11.405 12.288 6.231 1.00 96.50 94 PHE A N 1
ATOM 690 C CA . PHE A 1 94 ? -9.978 12.219 5.929 1.00 96.50 94 PHE A CA 1
ATOM 691 C C . PHE A 1 94 ? -9.731 12.559 4.462 1.00 96.50 94 PHE A C 1
ATOM 693 O O . PHE A 1 94 ? -10.648 12.523 3.639 1.00 96.50 94 PHE A O 1
ATOM 700 N N . SER A 1 95 ? -8.488 12.894 4.125 1.00 97.81 95 SER A N 1
ATOM 701 C CA . SER A 1 95 ? -8.113 13.160 2.741 1.00 97.81 95 SER A CA 1
ATOM 702 C C . SER A 1 95 ? -8.098 11.883 1.893 1.00 97.81 95 SER A C 1
ATOM 704 O O . SER A 1 95 ? -8.086 10.750 2.395 1.00 97.81 95 SER A O 1
ATOM 706 N N . ALA A 1 96 ? -8.066 12.068 0.573 1.00 98.38 96 ALA A N 1
ATOM 707 C CA . ALA A 1 96 ? -7.953 10.962 -0.367 1.00 98.38 96 ALA A CA 1
ATOM 708 C C . ALA A 1 96 ? -6.619 10.207 -0.200 1.00 98.38 96 ALA A C 1
ATOM 710 O O . ALA A 1 96 ? -6.619 8.980 -0.269 1.00 98.38 96 ALA A O 1
ATOM 711 N N . VAL A 1 97 ? -5.509 10.901 0.094 1.00 98.50 97 VAL A N 1
ATOM 712 C CA . VAL A 1 97 ? -4.196 10.267 0.319 1.00 98.50 97 VAL A CA 1
ATOM 713 C C . VAL A 1 97 ? -4.190 9.453 1.613 1.00 98.50 97 VAL A C 1
ATOM 715 O O . VAL A 1 97 ? -3.760 8.306 1.591 1.00 98.50 97 VAL A O 1
ATOM 718 N N . VAL A 1 98 ? -4.743 9.971 2.717 1.00 98.19 98 VAL A N 1
ATOM 719 C CA . VAL A 1 98 ? -4.882 9.216 3.982 1.00 98.19 98 VAL A CA 1
ATOM 720 C C . VAL A 1 98 ? -5.727 7.950 3.789 1.00 98.19 98 VAL A C 1
ATOM 722 O O . VAL A 1 98 ? -5.352 6.861 4.236 1.00 98.19 98 VAL A O 1
ATOM 725 N N . THR A 1 99 ? -6.844 8.067 3.068 1.00 98.19 99 THR A N 1
ATOM 726 C CA . THR A 1 99 ? -7.715 6.928 2.738 1.00 98.19 99 THR A CA 1
ATOM 727 C C . THR A 1 99 ? -6.969 5.897 1.882 1.00 98.19 99 THR A C 1
ATOM 729 O O . THR A 1 99 ? -6.997 4.701 2.177 1.00 98.19 99 THR A O 1
ATOM 732 N N . ALA A 1 100 ? -6.223 6.353 0.876 1.00 98.69 100 ALA A N 1
ATOM 733 C CA . ALA A 1 100 ? -5.452 5.494 -0.009 1.00 98.69 100 ALA A CA 1
ATOM 734 C C . ALA A 1 100 ? -4.275 4.797 0.692 1.00 98.69 100 ALA A C 1
ATOM 736 O O . ALA A 1 100 ? -4.076 3.599 0.489 1.00 98.69 100 ALA A O 1
ATOM 737 N N . CYS A 1 101 ? -3.538 5.492 1.564 1.00 98.44 101 CYS A N 1
ATOM 738 C CA . CYS A 1 101 ? -2.501 4.895 2.411 1.00 98.44 101 CYS A CA 1
ATOM 739 C C . CYS A 1 101 ? -3.090 3.821 3.334 1.00 98.44 101 CYS A C 1
ATOM 741 O O . CYS A 1 101 ? -2.514 2.742 3.467 1.00 98.44 101 CYS A O 1
ATOM 743 N N . THR A 1 102 ? -4.278 4.066 3.898 1.00 97.81 102 THR A N 1
ATOM 744 C CA . THR A 1 102 ? -5.010 3.085 4.716 1.00 97.81 102 THR A CA 1
ATOM 745 C C . THR A 1 102 ? -5.331 1.814 3.920 1.00 97.81 102 THR A C 1
ATOM 747 O O . THR A 1 102 ? -5.011 0.714 4.371 1.00 97.81 102 THR A O 1
ATOM 750 N N . VAL A 1 103 ? -5.882 1.943 2.706 1.00 97.81 103 VAL A N 1
ATOM 751 C CA . VAL A 1 103 ? -6.175 0.795 1.824 1.00 97.81 103 VAL A CA 1
ATOM 752 C C . VAL A 1 103 ? -4.894 0.090 1.357 1.00 97.81 103 VAL A C 1
ATOM 754 O O . VAL A 1 103 ? -4.826 -1.137 1.390 1.00 97.81 103 VAL A O 1
ATOM 757 N N . SER A 1 104 ? -3.852 0.839 0.982 1.00 97.38 104 SER A N 1
ATOM 758 C CA . SER A 1 104 ? -2.550 0.295 0.564 1.00 97.38 104 SER A CA 1
ATOM 759 C C . SER A 1 104 ? -1.901 -0.552 1.663 1.00 97.38 104 SER A C 1
ATOM 761 O O . SER A 1 104 ? -1.452 -1.666 1.383 1.00 97.38 104 SER A O 1
ATOM 763 N N . ARG A 1 105 ? -1.921 -0.052 2.907 1.00 95.62 105 ARG A N 1
ATOM 764 C CA . ARG A 1 105 ? -1.407 -0.702 4.123 1.00 95.62 105 ARG A CA 1
ATOM 765 C C . ARG A 1 105 ? -2.206 -1.939 4.539 1.00 95.62 105 ARG A C 1
ATOM 767 O O . ARG A 1 105 ? -1.617 -2.880 5.068 1.00 95.62 105 ARG A O 1
ATOM 774 N N . LEU A 1 106 ? -3.527 -1.923 4.342 1.00 94.94 106 LEU A N 1
ATOM 775 C CA . LEU A 1 106 ? -4.419 -3.048 4.649 1.00 94.94 106 LEU A CA 1
ATOM 776 C C . LEU A 1 106 ? -4.441 -4.127 3.559 1.00 94.94 106 LEU A C 1
ATOM 778 O O . LEU A 1 106 ? -4.935 -5.220 3.827 1.00 94.94 106 LEU A O 1
ATOM 782 N N . TYR A 1 107 ? -3.939 -3.855 2.351 1.00 95.12 107 TYR A N 1
ATOM 783 C CA . TYR A 1 107 ? -4.001 -4.811 1.248 1.00 95.12 107 TYR A CA 1
ATOM 784 C C . TYR A 1 107 ? -3.145 -6.059 1.491 1.00 95.12 107 TYR A C 1
ATOM 786 O O . TYR A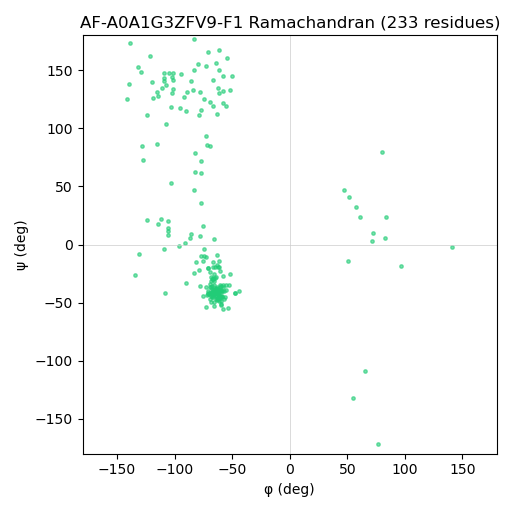 1 107 ? -1.916 -5.991 1.591 1.00 95.12 107 TYR A O 1
ATOM 794 N N . ASP A 1 108 ? -3.814 -7.211 1.512 1.00 91.69 108 ASP A N 1
ATOM 795 C CA . ASP A 1 108 ? -3.231 -8.514 1.838 1.00 91.69 108 ASP A CA 1
ATOM 796 C C . ASP A 1 108 ? -3.025 -9.425 0.617 1.00 91.69 108 ASP A C 1
ATOM 798 O O . ASP A 1 108 ? -2.682 -10.592 0.782 1.00 91.69 108 ASP A O 1
ATOM 802 N N . GLY A 1 109 ? -3.226 -8.929 -0.607 1.00 91.56 109 GLY A N 1
ATOM 803 C CA . GLY A 1 109 ? -3.172 -9.733 -1.837 1.00 91.56 109 GLY A CA 1
ATOM 804 C C . GLY A 1 109 ? -4.535 -10.225 -2.342 1.00 91.56 109 GLY A C 1
ATOM 805 O O . GLY A 1 109 ? -4.645 -10.540 -3.525 1.00 91.56 109 GLY A O 1
ATOM 806 N N . ALA A 1 110 ? -5.577 -10.247 -1.501 1.00 91.38 110 ALA A N 1
ATOM 807 C CA . ALA A 1 110 ? -6.889 -10.812 -1.841 1.00 91.38 110 ALA A CA 1
ATOM 808 C C . ALA A 1 110 ? -8.096 -9.935 -1.446 1.00 91.38 110 ALA A C 1
ATOM 810 O O . ALA A 1 110 ? -9.152 -10.033 -2.071 1.00 91.38 110 ALA A O 1
ATOM 811 N N . ASN A 1 111 ? -7.966 -9.078 -0.432 1.00 93.56 111 ASN A N 1
ATOM 812 C CA . ASN A 1 111 ? -9.072 -8.303 0.142 1.00 93.56 111 ASN A CA 1
ATOM 813 C C . ASN A 1 111 ? -9.552 -7.095 -0.691 1.00 93.56 111 ASN A C 1
ATOM 815 O O . ASN A 1 111 ? -10.650 -6.592 -0.451 1.00 93.56 111 ASN A O 1
ATOM 819 N N . TYR A 1 112 ? -8.784 -6.660 -1.693 1.00 95.25 112 TYR A N 1
ATOM 820 C CA . TYR A 1 112 ? -9.192 -5.652 -2.679 1.00 95.25 112 TYR A CA 1
ATOM 821 C C . TYR A 1 112 ? -8.876 -6.131 -4.104 1.00 95.25 112 TYR A C 1
ATOM 823 O O . TYR A 1 112 ? -7.941 -6.899 -4.317 1.00 95.25 112 TYR A O 1
ATOM 831 N N . SER A 1 113 ? -9.635 -5.666 -5.103 1.00 95.56 113 SER A N 1
ATOM 832 C CA . SER A 1 113 ? -9.362 -6.016 -6.507 1.00 95.56 113 SER A CA 1
ATOM 833 C C . SER A 1 113 ? -8.121 -5.298 -7.053 1.00 95.56 113 SER A C 1
ATOM 835 O O . SER A 1 113 ? -7.829 -4.178 -6.627 1.00 95.56 113 SER A O 1
ATOM 837 N N . ASP A 1 114 ? -7.459 -5.883 -8.060 1.00 94.38 114 ASP A N 1
ATOM 838 C CA . ASP A 1 114 ? -6.340 -5.267 -8.798 1.00 94.38 114 ASP A CA 1
ATOM 839 C C . ASP A 1 114 ? -6.649 -3.817 -9.225 1.00 94.38 114 ASP A C 1
ATOM 841 O O . ASP A 1 114 ? -5.814 -2.927 -9.089 1.00 94.38 114 ASP A O 1
ATOM 845 N N . VAL A 1 115 ? -7.875 -3.554 -9.697 1.00 95.69 115 VAL A N 1
ATOM 846 C CA . VAL A 1 115 ? -8.314 -2.212 -10.119 1.00 95.69 115 VAL A CA 1
ATOM 847 C C . VAL A 1 115 ? -8.460 -1.274 -8.919 1.00 95.69 115 VAL A C 1
ATOM 849 O O . VAL A 1 115 ? -8.033 -0.124 -8.984 1.00 95.69 115 VAL A O 1
ATOM 852 N N . THR A 1 116 ? -9.033 -1.759 -7.814 1.00 97.38 116 THR A N 1
ATOM 853 C CA . THR A 1 116 ? -9.212 -0.980 -6.580 1.00 97.38 116 THR A CA 1
ATOM 854 C C . THR A 1 116 ? -7.868 -0.551 -6.003 1.00 97.38 116 THR A C 1
ATOM 856 O O . THR A 1 116 ? -7.691 0.625 -5.688 1.00 97.38 116 THR A O 1
ATOM 859 N N . ILE A 1 117 ? -6.918 -1.483 -5.877 1.00 97.50 117 ILE A N 1
ATOM 860 C CA . ILE A 1 117 ? -5.642 -1.210 -5.214 1.00 97.50 117 ILE A CA 1
ATOM 861 C C . ILE A 1 117 ? -4.745 -0.293 -6.054 1.00 97.50 117 ILE A C 1
ATOM 863 O O . ILE A 1 117 ? -4.215 0.678 -5.519 1.00 97.50 117 ILE A O 1
ATOM 867 N N . LEU A 1 118 ? -4.668 -0.505 -7.375 1.00 98.06 118 LEU A N 1
ATOM 868 C CA . LEU A 1 118 ? -3.946 0.399 -8.280 1.00 98.06 118 LEU A CA 1
ATOM 869 C C . LEU A 1 118 ? -4.555 1.812 -8.285 1.00 98.06 118 LEU A C 1
ATOM 871 O O . LEU A 1 118 ? -3.818 2.794 -8.299 1.00 98.06 118 LEU A O 1
ATOM 875 N N . ALA A 1 119 ? -5.887 1.934 -8.237 1.00 98.50 119 ALA A N 1
ATOM 876 C CA . ALA A 1 119 ? -6.555 3.236 -8.208 1.00 98.50 119 ALA A CA 1
ATOM 877 C C . ALA A 1 119 ? -6.273 4.019 -6.915 1.00 98.50 119 ALA A C 1
ATOM 879 O O . ALA A 1 119 ? -6.063 5.228 -6.978 1.00 98.50 119 ALA A O 1
ATOM 880 N N . GLN A 1 120 ? -6.224 3.353 -5.755 1.00 98.75 120 GLN A N 1
ATOM 881 C CA . GLN A 1 120 ? -5.811 4.002 -4.505 1.00 98.75 120 GLN A CA 1
ATOM 882 C C . GLN A 1 120 ? -4.332 4.403 -4.557 1.00 98.75 120 GLN A C 1
ATOM 884 O O . GLN A 1 120 ? -3.981 5.533 -4.236 1.00 98.75 120 GLN A O 1
ATOM 889 N N . GLU A 1 121 ? -3.447 3.531 -5.031 1.00 98.62 121 GLU A N 1
ATOM 890 C CA . GLU A 1 121 ? -2.013 3.840 -5.068 1.00 98.62 121 GLU A CA 1
ATOM 891 C C . GLU A 1 121 ? -1.649 4.932 -6.082 1.00 98.62 121 GLU A C 1
ATOM 893 O O . GLU A 1 121 ? -0.704 5.684 -5.850 1.00 98.62 121 GLU A O 1
ATOM 898 N N . GLN A 1 122 ? -2.468 5.136 -7.118 1.00 98.69 122 GLN A N 1
ATOM 899 C CA . GLN A 1 122 ? -2.393 6.312 -7.986 1.00 98.69 122 GLN A CA 1
ATOM 900 C C . GLN A 1 122 ? -2.755 7.627 -7.262 1.00 98.69 122 GLN A C 1
ATOM 902 O O . GLN A 1 122 ? -2.204 8.670 -7.615 1.00 98.69 122 GLN A O 1
ATOM 907 N N . VAL A 1 123 ? -3.625 7.603 -6.242 1.00 98.81 123 VAL A N 1
ATOM 908 C CA . VAL A 1 123 ? -3.902 8.776 -5.384 1.00 98.81 123 VAL A CA 1
ATOM 909 C C . VAL A 1 123 ? -2.691 9.098 -4.506 1.00 98.81 123 VAL A C 1
ATOM 911 O O . VAL A 1 123 ? -2.318 10.262 -4.404 1.00 98.81 123 VAL A O 1
ATOM 914 N N . ILE A 1 124 ? -2.028 8.081 -3.940 1.00 98.75 124 ILE A N 1
ATOM 915 C CA . ILE A 1 124 ? -0.775 8.262 -3.180 1.00 98.75 124 ILE A CA 1
ATOM 916 C C . ILE A 1 124 ? 0.321 8.834 -4.089 1.00 98.75 124 ILE A C 1
ATOM 918 O O . ILE A 1 124 ? 0.986 9.801 -3.730 1.00 98.75 124 ILE A O 1
ATOM 922 N N . ALA A 1 125 ? 0.474 8.279 -5.294 1.00 98.75 125 ALA A N 1
ATOM 923 C CA . ALA A 1 125 ? 1.437 8.754 -6.284 1.00 98.75 125 ALA A CA 1
ATOM 924 C C . ALA A 1 125 ? 1.192 10.224 -6.685 1.00 98.75 125 ALA A C 1
ATOM 926 O O . ALA A 1 125 ? 2.140 10.976 -6.912 1.00 98.75 125 ALA A O 1
ATOM 927 N N . ALA A 1 126 ? -0.078 10.637 -6.748 1.00 98.62 126 ALA A N 1
ATOM 928 C CA . ALA A 1 126 ? -0.512 11.985 -7.108 1.00 98.62 126 ALA A CA 1
ATOM 929 C C . ALA A 1 126 ? -0.564 12.986 -5.933 1.00 98.62 126 ALA A C 1
ATOM 931 O O . ALA A 1 126 ? -1.015 14.114 -6.145 1.00 98.62 126 ALA A O 1
ATOM 932 N N . ALA A 1 127 ? -0.113 12.613 -4.729 1.00 98.44 127 ALA A N 1
ATOM 933 C CA . ALA A 1 127 ? -0.092 13.493 -3.559 1.00 98.44 127 ALA A CA 1
ATOM 934 C C . ALA A 1 127 ? 0.731 14.775 -3.800 1.00 98.44 127 ALA A C 1
ATOM 936 O O . ALA A 1 127 ? 1.762 14.762 -4.478 1.00 98.44 127 ALA A O 1
ATOM 937 N N . GLN A 1 128 ? 0.291 15.897 -3.221 1.00 97.81 128 GLN A N 1
ATOM 938 C CA . GLN A 1 128 ? 0.914 17.221 -3.377 1.00 97.81 128 GLN A CA 1
ATOM 939 C C . GLN A 1 128 ? 0.944 17.983 -2.044 1.00 97.81 128 GLN A C 1
ATOM 941 O O . GLN A 1 128 ? 0.397 17.525 -1.043 1.00 97.81 128 GLN A O 1
ATOM 946 N N . GLY A 1 129 ? 1.601 19.148 -2.031 1.00 97.31 129 GLY A N 1
ATOM 947 C CA . GLY A 1 129 ? 1.617 20.054 -0.878 1.00 97.31 129 GLY A CA 1
ATOM 948 C C . GLY A 1 129 ? 2.094 19.385 0.415 1.00 97.31 129 GLY A C 1
ATOM 949 O O . GLY A 1 129 ? 3.113 18.692 0.426 1.00 97.31 129 GLY A O 1
ATOM 950 N N . GLU A 1 130 ? 1.341 19.602 1.492 1.00 96.75 130 GLU A N 1
ATOM 951 C CA . GLU A 1 130 ? 1.622 19.063 2.826 1.00 96.75 130 GLU A CA 1
ATOM 952 C C . GLU A 1 130 ? 1.554 17.529 2.861 1.00 96.75 130 GLU A C 1
ATOM 954 O O . GLU A 1 130 ? 2.426 16.904 3.453 1.00 96.75 130 GLU A O 1
ATOM 959 N N . GLU A 1 131 ? 0.617 16.897 2.145 1.00 97.00 131 GLU A N 1
ATOM 960 C CA . GLU A 1 131 ? 0.495 15.429 2.114 1.00 97.00 131 GLU A CA 1
ATOM 961 C C . GLU A 1 131 ? 1.751 14.770 1.525 1.00 97.00 131 GLU A C 1
ATOM 963 O O . GLU A 1 131 ? 2.278 13.797 2.067 1.00 97.00 131 GLU A O 1
ATOM 968 N N . LEU A 1 132 ? 2.289 15.347 0.445 1.00 97.69 132 LEU A N 1
ATOM 969 C CA . LEU A 1 132 ? 3.553 14.906 -0.150 1.00 97.69 132 LEU A CA 1
ATOM 970 C C . LEU A 1 132 ? 4.756 15.175 0.769 1.00 97.69 132 LEU A C 1
ATOM 972 O O . LEU A 1 132 ? 5.740 14.435 0.712 1.00 97.69 132 LEU A O 1
ATOM 976 N N . ALA A 1 133 ? 4.705 16.217 1.603 1.00 96.69 133 ALA A N 1
ATOM 977 C CA . ALA A 1 133 ? 5.727 16.467 2.615 1.00 96.69 133 ALA A CA 1
ATOM 978 C C . ALA A 1 133 ? 5.671 15.404 3.727 1.00 96.69 133 ALA A C 1
ATOM 980 O O . ALA A 1 133 ? 6.698 14.798 4.022 1.00 96.69 133 ALA A O 1
ATOM 981 N N . THR A 1 134 ? 4.484 15.082 4.251 1.00 94.94 134 THR A N 1
ATOM 982 C CA . THR A 1 134 ? 4.291 14.032 5.266 1.00 94.94 134 THR A CA 1
ATOM 983 C C . THR A 1 134 ? 4.706 12.648 4.758 1.00 94.94 134 THR A C 1
ATOM 985 O O . THR A 1 134 ? 5.354 11.904 5.490 1.00 94.94 134 THR A O 1
ATOM 988 N N . LEU A 1 135 ? 4.422 12.296 3.496 1.00 95.69 135 LEU A N 1
ATOM 989 C CA . LEU A 1 135 ? 4.902 11.034 2.907 1.00 95.69 135 LEU A CA 1
ATOM 990 C C . LEU A 1 135 ? 6.439 10.972 2.832 1.00 95.69 135 LEU A C 1
ATOM 992 O O . LEU A 1 135 ? 7.030 9.929 3.114 1.00 95.69 135 LEU A O 1
ATOM 996 N N . LYS A 1 136 ? 7.096 12.090 2.494 1.00 95.06 136 LYS A N 1
ATOM 997 C CA . LYS A 1 136 ? 8.566 12.205 2.477 1.00 95.06 136 LYS A CA 1
ATOM 998 C C . LYS A 1 136 ? 9.172 12.165 3.877 1.00 95.06 136 LYS A C 1
ATOM 1000 O O . LYS A 1 136 ? 10.242 11.586 4.050 1.00 95.06 136 LYS A O 1
ATOM 1005 N N . GLU A 1 137 ? 8.509 12.758 4.863 1.00 92.06 137 GLU A N 1
ATOM 1006 C CA . GLU A 1 137 ? 8.927 12.731 6.265 1.00 92.06 137 GLU A CA 1
ATOM 1007 C C . GLU A 1 137 ? 8.804 11.321 6.854 1.00 92.06 137 GLU A C 1
ATOM 1009 O O . GLU A 1 137 ? 9.785 10.798 7.376 1.00 92.06 137 GLU A O 1
ATOM 1014 N N . ALA A 1 138 ? 7.657 10.656 6.679 1.00 90.69 138 ALA A N 1
ATOM 1015 C CA . ALA A 1 138 ? 7.454 9.276 7.121 1.00 90.69 138 ALA A CA 1
ATOM 1016 C C . ALA A 1 138 ? 8.463 8.312 6.470 1.00 90.69 138 ALA A C 1
ATOM 1018 O O . ALA A 1 138 ? 9.036 7.458 7.145 1.00 90.69 138 ALA A O 1
ATOM 1019 N N . TYR A 1 139 ? 8.764 8.495 5.179 1.00 92.00 139 TYR A N 1
ATOM 1020 C CA . TYR A 1 139 ? 9.889 7.819 4.532 1.00 92.00 139 TYR A CA 1
ATOM 1021 C C . TYR A 1 139 ? 11.221 8.134 5.233 1.00 92.00 139 TYR A C 1
ATOM 1023 O O . TYR A 1 139 ? 11.895 7.218 5.697 1.00 92.00 139 TYR A O 1
ATOM 1031 N N . THR A 1 140 ? 11.581 9.411 5.373 1.00 88.81 140 THR A N 1
ATOM 1032 C CA . THR A 1 140 ? 12.870 9.847 5.943 1.00 88.81 140 THR A CA 1
ATOM 1033 C C . THR A 1 140 ? 13.101 9.301 7.355 1.00 88.81 140 THR A C 1
ATOM 1035 O O . THR A 1 140 ? 14.209 8.868 7.676 1.00 88.81 140 THR A O 1
ATOM 1038 N N . ASN A 1 141 ? 12.049 9.270 8.174 1.00 85.50 141 ASN A N 1
ATOM 1039 C CA . ASN A 1 141 ? 12.101 8.871 9.577 1.00 85.50 141 ASN A CA 1
ATOM 1040 C C . ASN A 1 141 ? 12.034 7.346 9.791 1.00 85.50 141 ASN A C 1
ATOM 1042 O O . ASN A 1 141 ? 12.503 6.867 10.825 1.00 85.50 141 ASN A O 1
ATOM 1046 N N . HIS A 1 142 ? 11.456 6.576 8.855 1.00 82.62 142 HIS A N 1
ATOM 1047 C CA . HIS A 1 142 ? 11.098 5.167 9.097 1.00 82.62 142 HIS A CA 1
ATOM 1048 C C . HIS A 1 142 ? 11.548 4.161 8.018 1.00 82.62 142 HIS A C 1
ATOM 1050 O O . HIS A 1 142 ? 11.439 2.954 8.246 1.00 82.62 142 HIS A O 1
ATOM 1056 N N . SER A 1 143 ? 12.079 4.602 6.870 1.00 74.12 143 SER A N 1
ATOM 1057 C CA . SER A 1 143 ? 12.699 3.707 5.874 1.00 74.12 143 SER A CA 1
ATOM 1058 C C . SER A 1 143 ? 14.201 3.496 6.110 1.00 74.12 143 SER A C 1
ATOM 1060 O O . SER A 1 143 ? 14.744 2.423 5.828 1.00 74.12 143 SER A O 1
ATOM 1062 N N . MET A 1 144 ? 14.890 4.524 6.620 1.00 56.91 144 MET A N 1
ATOM 1063 C CA . MET A 1 144 ? 16.350 4.590 6.588 1.00 56.91 144 MET A CA 1
ATOM 1064 C C . MET A 1 144 ? 17.051 3.753 7.669 1.00 56.91 144 MET A C 1
ATOM 1066 O O . MET A 1 144 ? 16.528 3.439 8.733 1.00 56.91 144 MET A O 1
ATOM 1070 N N . LEU A 1 145 ? 18.301 3.387 7.370 1.00 53.00 145 LEU A N 1
ATOM 1071 C CA . LEU A 1 145 ? 19.121 2.381 8.062 1.00 53.00 145 LEU A CA 1
ATOM 1072 C C . LEU A 1 145 ? 19.534 2.696 9.517 1.00 53.00 145 LEU A C 1
ATOM 1074 O O . LEU A 1 145 ? 20.320 1.941 10.096 1.00 53.00 145 LEU A O 1
ATOM 1078 N N . TRP A 1 146 ? 19.078 3.793 10.122 1.00 43.47 146 TRP A N 1
ATOM 1079 C CA . TRP A 1 146 ? 19.619 4.245 11.403 1.00 43.47 146 TRP A CA 1
ATOM 1080 C C . TRP A 1 146 ? 19.072 3.457 12.603 1.00 43.47 146 TRP A C 1
ATOM 1082 O O . TRP A 1 146 ? 17.928 3.616 13.009 1.00 43.47 146 TRP A O 1
ATOM 1092 N N . ARG A 1 147 ? 19.982 2.680 13.217 1.00 43.56 147 ARG A N 1
ATOM 1093 C CA . ARG A 1 147 ? 19.831 1.836 14.424 1.00 43.56 147 ARG A CA 1
ATOM 1094 C C . ARG A 1 147 ? 19.166 0.469 14.208 1.00 43.56 147 ARG A C 1
ATOM 1096 O O . ARG A 1 147 ? 18.024 0.277 14.594 1.00 43.56 147 ARG A O 1
ATOM 1103 N N . ALA A 1 148 ? 19.967 -0.485 13.716 1.00 45.81 148 ALA A N 1
ATOM 1104 C CA . ALA A 1 148 ? 20.127 -1.891 14.161 1.00 45.81 148 ALA A CA 1
ATOM 1105 C C . ALA A 1 148 ? 18.922 -2.849 14.378 1.00 45.81 148 ALA A C 1
ATOM 1107 O O . ALA A 1 148 ? 19.140 -4.056 14.467 1.00 45.81 148 ALA A O 1
ATOM 1108 N N . TRP A 1 149 ? 17.682 -2.378 14.448 1.00 49.66 149 TRP A N 1
ATOM 1109 C CA . TRP A 1 149 ? 16.488 -3.169 14.741 1.00 49.66 149 TRP A CA 1
ATOM 1110 C C . TRP A 1 149 ? 15.724 -3.483 13.449 1.00 49.66 149 TRP A C 1
ATOM 1112 O O . TRP A 1 149 ? 15.721 -2.688 12.506 1.00 49.66 149 TRP A O 1
ATOM 1122 N N . ARG A 1 150 ? 15.059 -4.643 13.383 1.00 53.75 150 ARG A N 1
ATOM 1123 C CA . ARG A 1 150 ? 14.371 -5.165 12.177 1.00 53.75 150 ARG A CA 1
ATOM 1124 C C . ARG A 1 150 ? 13.014 -4.483 11.905 1.00 53.75 150 ARG A C 1
ATOM 1126 O O . ARG A 1 150 ? 12.067 -5.103 11.445 1.00 53.75 150 ARG A O 1
ATOM 1133 N N . ASN A 1 151 ? 12.924 -3.193 12.198 1.00 60.97 151 ASN A N 1
ATOM 1134 C CA . ASN A 1 151 ? 11.680 -2.476 12.465 1.00 60.97 151 ASN A CA 1
ATOM 1135 C C . ASN A 1 151 ? 11.238 -1.610 11.271 1.00 60.97 151 ASN A C 1
ATOM 1137 O O . ASN A 1 151 ? 11.043 -0.405 11.419 1.00 60.97 151 ASN A O 1
ATOM 1141 N N . ARG A 1 152 ? 11.135 -2.208 10.075 1.00 74.12 152 ARG A N 1
ATOM 1142 C CA . ARG A 1 152 ? 10.798 -1.493 8.829 1.00 74.12 152 ARG A CA 1
ATOM 1143 C C . ARG A 1 152 ? 9.406 -1.839 8.320 1.00 74.12 152 ARG A C 1
ATOM 1145 O O . ARG A 1 152 ? 9.012 -3.002 8.303 1.00 74.12 152 ARG A O 1
ATOM 1152 N N . SER A 1 153 ? 8.712 -0.823 7.818 1.00 85.62 153 SER A N 1
ATOM 1153 C CA . SER A 1 153 ? 7.466 -0.968 7.068 1.00 85.62 153 SER A CA 1
ATOM 1154 C C . SER A 1 153 ? 7.755 -0.781 5.577 1.00 85.62 153 SER A C 1
ATOM 1156 O O . SER A 1 153 ? 8.168 0.316 5.196 1.00 85.62 153 SER A O 1
ATOM 1158 N N . PRO A 1 154 ? 7.516 -1.783 4.706 1.00 90.50 154 PRO A N 1
ATOM 1159 C CA . PRO A 1 154 ? 7.726 -1.625 3.264 1.00 90.50 154 PRO A CA 1
ATOM 1160 C C . PRO A 1 154 ? 6.829 -0.538 2.653 1.00 90.50 154 PRO A C 1
ATOM 1162 O O . PRO A 1 154 ? 7.124 -0.013 1.583 1.00 90.50 154 PRO A O 1
ATOM 1165 N N . TYR A 1 155 ? 5.742 -0.166 3.331 1.00 94.12 155 TYR A N 1
ATOM 1166 C CA . TYR A 1 155 ? 4.779 0.804 2.826 1.00 94.12 155 TYR A CA 1
ATOM 1167 C C . TYR A 1 155 ? 5.352 2.218 2.672 1.00 94.12 155 TYR A C 1
ATOM 1169 O O . TYR A 1 155 ? 4.976 2.903 1.729 1.00 94.12 155 TYR A O 1
ATOM 1177 N N . PHE A 1 156 ? 6.316 2.645 3.496 1.00 94.25 156 PHE A N 1
ATOM 1178 C CA . PHE A 1 156 ? 6.916 3.977 3.332 1.00 94.25 156 PHE A CA 1
ATOM 1179 C C . PHE A 1 156 ? 7.811 4.068 2.088 1.00 94.25 156 PHE A C 1
ATOM 1181 O O . PHE A 1 156 ? 7.730 5.049 1.350 1.00 94.25 156 PHE A O 1
ATOM 1188 N N . ASN A 1 157 ? 8.600 3.025 1.800 1.00 94.50 157 ASN A N 1
ATOM 1189 C CA . ASN A 1 157 ? 9.335 2.911 0.537 1.00 94.50 157 ASN A CA 1
ATOM 1190 C C . ASN A 1 157 ? 8.366 2.824 -0.656 1.00 94.50 157 ASN A C 1
ATOM 1192 O O . ASN A 1 157 ? 8.565 3.503 -1.658 1.00 94.50 157 ASN A O 1
ATOM 1196 N N . LEU A 1 158 ? 7.270 2.062 -0.543 1.00 97.31 158 LEU A N 1
ATOM 1197 C CA . LEU A 1 158 ? 6.243 1.971 -1.588 1.00 97.31 158 LEU A CA 1
ATOM 1198 C C . LEU A 1 158 ? 5.605 3.336 -1.898 1.00 97.31 158 LEU A C 1
ATOM 1200 O O . LEU A 1 158 ? 5.587 3.750 -3.055 1.00 97.31 158 LEU A O 1
ATOM 1204 N N . TRP A 1 159 ? 5.116 4.061 -0.891 1.00 98.06 159 TRP A N 1
ATOM 1205 C CA . TRP A 1 159 ? 4.438 5.350 -1.078 1.00 98.06 159 TRP A CA 1
ATOM 1206 C C . TRP A 1 159 ? 5.380 6.448 -1.583 1.00 98.06 159 TRP A C 1
ATOM 1208 O O . TRP A 1 159 ? 5.006 7.237 -2.458 1.00 98.06 159 TRP A O 1
ATOM 1218 N N . TYR A 1 160 ? 6.624 6.471 -1.099 1.00 97.56 160 TYR A N 1
ATOM 1219 C CA . TYR A 1 160 ? 7.635 7.390 -1.614 1.00 97.56 160 TYR A CA 1
ATOM 1220 C C . TYR A 1 160 ? 8.071 7.022 -3.041 1.00 97.56 160 TYR A C 1
ATOM 1222 O O . TYR A 1 160 ? 8.132 7.899 -3.901 1.00 97.56 160 TYR A O 1
ATOM 1230 N N . GLY A 1 161 ? 8.259 5.734 -3.344 1.00 98.19 161 GLY A N 1
ATOM 1231 C CA . GLY A 1 161 ? 8.535 5.232 -4.693 1.00 98.19 161 GLY A CA 1
ATOM 1232 C C . GLY A 1 161 ? 7.430 5.570 -5.700 1.00 98.19 161 GLY A C 1
ATOM 1233 O O . GLY A 1 161 ? 7.725 5.989 -6.818 1.00 98.19 161 GLY A O 1
ATOM 1234 N N . LEU A 1 162 ? 6.160 5.481 -5.293 1.00 98.81 162 LEU A N 1
ATOM 1235 C CA . LEU A 1 162 ? 5.001 5.924 -6.081 1.00 98.81 162 LEU A CA 1
ATOM 1236 C C . LEU A 1 162 ? 5.040 7.437 -6.349 1.00 98.81 162 LEU A C 1
ATOM 1238 O O . LEU A 1 162 ? 4.905 7.868 -7.496 1.00 98.81 162 LEU A O 1
ATOM 1242 N N . SER A 1 163 ? 5.308 8.241 -5.317 1.00 98.56 163 SER A N 1
ATOM 1243 C CA . SER A 1 163 ? 5.455 9.700 -5.442 1.00 98.56 163 SER A CA 1
ATOM 1244 C C . SER A 1 163 ? 6.619 10.086 -6.372 1.00 98.56 163 SER A C 1
ATOM 1246 O O . SER A 1 163 ? 6.499 10.996 -7.196 1.00 98.56 163 SER A O 1
ATOM 1248 N N . LEU A 1 164 ? 7.746 9.369 -6.288 1.00 98.69 164 LEU A N 1
ATOM 1249 C CA . LEU A 1 164 ? 8.907 9.525 -7.169 1.00 98.69 164 LEU A CA 1
ATOM 1250 C C . LEU A 1 164 ? 8.583 9.140 -8.617 1.00 98.69 164 LEU A C 1
ATOM 1252 O O . LEU A 1 164 ? 8.961 9.870 -9.532 1.00 98.69 164 LEU A O 1
ATOM 1256 N N . GLN A 1 165 ? 7.869 8.031 -8.832 1.00 98.56 165 GLN A N 1
ATOM 1257 C CA . GLN A 1 165 ? 7.455 7.561 -10.156 1.00 98.56 165 GLN A CA 1
ATOM 1258 C C . GLN A 1 165 ? 6.538 8.575 -10.851 1.00 98.56 165 GLN A C 1
ATOM 1260 O O . GLN A 1 165 ? 6.788 8.920 -12.003 1.00 98.56 165 GLN A O 1
ATOM 1265 N N . ASN A 1 166 ? 5.540 9.111 -10.144 1.00 98.50 166 ASN A N 1
ATOM 1266 C CA . ASN A 1 166 ? 4.666 10.167 -10.663 1.00 98.50 166 ASN A CA 1
ATOM 1267 C C . ASN A 1 166 ? 5.414 11.495 -10.903 1.00 98.50 166 ASN A C 1
ATOM 1269 O O . ASN A 1 166 ? 5.095 12.233 -11.829 1.00 98.50 166 ASN A O 1
ATOM 1273 N N . SER A 1 167 ? 6.474 11.764 -10.131 1.00 98.06 167 SER A N 1
ATOM 1274 C CA . SER A 1 167 ? 7.383 12.905 -10.343 1.00 98.06 167 SER A CA 1
ATOM 1275 C C . SER A 1 167 ? 8.399 12.698 -11.484 1.00 98.06 167 SER A C 1
ATOM 1277 O O . SER A 1 167 ? 9.336 13.485 -11.610 1.00 98.06 167 SER A O 1
ATOM 1279 N N . GLY A 1 168 ? 8.300 11.617 -12.269 1.00 98.44 168 GLY A N 1
ATOM 1280 C CA . GLY A 1 168 ? 9.259 11.277 -13.330 1.00 98.44 168 GLY A CA 1
ATOM 1281 C C . GLY A 1 168 ? 10.635 10.799 -12.835 1.00 98.44 168 GLY A C 1
ATOM 1282 O O . GLY A 1 168 ? 11.528 10.517 -13.635 1.00 98.44 168 GLY A O 1
ATOM 1283 N N . GLN A 1 169 ? 10.840 10.659 -11.521 1.00 98.69 169 GLN A N 1
ATOM 1284 C CA . GLN A 1 169 ? 12.115 10.273 -10.899 1.00 98.69 169 GLN A CA 1
ATOM 1285 C C . GLN A 1 169 ? 12.309 8.746 -10.894 1.00 98.69 169 GLN A C 1
ATOM 1287 O O . GLN A 1 169 ? 12.696 8.135 -9.897 1.00 98.69 169 GLN A O 1
ATOM 1292 N N . HIS A 1 170 ? 12.049 8.116 -12.040 1.00 98.69 170 HIS A N 1
ATOM 1293 C CA . HIS A 1 170 ? 11.925 6.667 -12.204 1.00 98.69 170 HIS A CA 1
ATOM 1294 C C . HIS A 1 170 ? 13.141 5.857 -11.723 1.00 98.69 170 HIS A C 1
ATOM 1296 O O . HIS A 1 170 ? 12.961 4.781 -11.155 1.00 98.69 170 HIS A O 1
ATOM 1302 N N . ARG A 1 171 ? 14.373 6.375 -11.868 1.00 98.62 171 ARG A N 1
ATOM 1303 C CA . ARG A 1 171 ? 15.581 5.706 -11.336 1.00 98.62 171 ARG A CA 1
ATOM 1304 C C . ARG A 1 171 ? 15.576 5.604 -9.808 1.00 98.62 171 ARG A C 1
ATOM 1306 O O . ARG A 1 171 ? 16.008 4.585 -9.289 1.00 98.62 171 ARG A O 1
ATOM 1313 N N . GLN A 1 172 ? 15.081 6.624 -9.105 1.00 98.25 172 GLN A N 1
ATOM 1314 C CA . GLN A 1 172 ? 14.957 6.598 -7.642 1.00 98.25 172 GLN A CA 1
ATOM 1315 C C . GLN A 1 172 ? 13.779 5.708 -7.227 1.00 98.25 172 GLN A C 1
ATOM 1317 O O . GLN A 1 172 ? 13.938 4.839 -6.380 1.00 98.25 172 GLN A O 1
ATOM 1322 N N . ALA A 1 173 ? 12.629 5.834 -7.901 1.00 98.69 173 ALA A N 1
ATOM 1323 C CA . ALA A 1 173 ? 11.468 4.975 -7.658 1.00 98.69 173 ALA A CA 1
ATOM 1324 C C . ALA A 1 173 ? 11.799 3.474 -7.789 1.00 98.69 173 ALA A C 1
ATOM 1326 O O . ALA A 1 173 ? 11.339 2.666 -6.988 1.00 98.69 173 ALA A O 1
ATOM 1327 N N . ALA A 1 174 ? 12.634 3.096 -8.765 1.00 98.56 174 ALA A N 1
ATOM 1328 C CA . ALA A 1 174 ? 13.102 1.720 -8.919 1.00 98.56 174 ALA A CA 1
ATOM 1329 C C . ALA A 1 174 ? 13.917 1.217 -7.709 1.00 98.56 174 ALA A C 1
ATOM 1331 O O . ALA A 1 174 ? 13.743 0.066 -7.317 1.00 98.56 174 ALA A O 1
ATOM 1332 N N . VAL A 1 175 ? 14.754 2.063 -7.093 1.00 96.81 175 VAL A N 1
ATOM 1333 C CA . VAL A 1 175 ? 15.495 1.721 -5.861 1.00 96.81 175 VAL A CA 1
ATOM 1334 C C . VAL A 1 175 ? 14.531 1.493 -4.695 1.00 96.81 175 VAL A C 1
ATOM 1336 O O . VAL A 1 175 ? 14.669 0.509 -3.971 1.00 96.81 175 VAL A O 1
ATOM 1339 N N . GLU A 1 176 ? 13.501 2.329 -4.555 1.00 96.38 176 GLU A N 1
ATOM 1340 C CA . GLU A 1 176 ? 12.498 2.148 -3.500 1.00 96.38 176 GLU A CA 1
ATOM 1341 C C . GLU A 1 176 ? 11.698 0.852 -3.667 1.00 96.38 176 GLU A C 1
ATOM 1343 O O . GLU A 1 176 ? 11.536 0.091 -2.714 1.00 96.38 176 GLU A O 1
ATOM 1348 N N . PHE A 1 177 ? 11.253 0.531 -4.886 1.00 97.88 177 PHE A N 1
ATOM 1349 C CA . PHE A 1 177 ? 10.553 -0.730 -5.148 1.00 97.88 177 PHE A CA 1
ATOM 1350 C C . PHE A 1 177 ? 11.466 -1.959 -4.972 1.00 97.88 177 PHE A C 1
ATOM 1352 O O . PHE A 1 177 ? 10.988 -3.013 -4.550 1.00 97.88 177 PHE A O 1
ATOM 1359 N N . GLN A 1 178 ? 12.778 -1.834 -5.215 1.00 96.12 178 GLN A N 1
ATOM 1360 C CA . GLN A 1 178 ? 13.758 -2.868 -4.861 1.00 96.12 178 GLN A CA 1
ATOM 1361 C C . GLN A 1 178 ? 13.882 -3.056 -3.339 1.00 96.12 178 GLN A C 1
ATOM 1363 O O . GLN A 1 178 ? 13.920 -4.199 -2.886 1.00 96.12 178 GLN A O 1
ATOM 1368 N N . GLU A 1 179 ? 13.893 -1.985 -2.538 1.00 92.25 179 GLU A N 1
ATOM 1369 C CA . GLU A 1 179 ? 13.895 -2.087 -1.068 1.00 92.25 179 GLU A CA 1
ATOM 1370 C C . GLU A 1 179 ? 12.600 -2.742 -0.553 1.00 92.25 179 GLU A C 1
ATOM 1372 O O . GLU A 1 179 ? 12.668 -3.628 0.296 1.00 92.25 179 GLU A O 1
ATOM 1377 N N . VAL A 1 180 ? 11.433 -2.423 -1.130 1.00 93.38 180 VAL A N 1
ATOM 1378 C CA . VAL A 1 180 ? 10.155 -3.108 -0.825 1.00 93.38 180 VAL A CA 1
ATOM 1379 C C . VAL A 1 180 ? 10.247 -4.624 -1.056 1.00 93.38 180 VAL A C 1
ATOM 1381 O O . VAL A 1 180 ? 9.828 -5.410 -0.202 1.00 93.38 180 VAL A O 1
ATOM 1384 N N . ILE A 1 181 ? 10.840 -5.048 -2.178 1.00 93.50 181 ILE A N 1
ATOM 1385 C CA . ILE A 1 181 ? 11.098 -6.466 -2.481 1.00 93.50 181 ILE A CA 1
ATOM 1386 C C . ILE A 1 181 ? 12.099 -7.062 -1.477 1.00 93.50 181 ILE A C 1
ATOM 1388 O O . ILE A 1 181 ? 11.883 -8.162 -0.970 1.00 93.50 181 ILE A O 1
ATOM 1392 N N . ARG A 1 182 ? 13.160 -6.327 -1.116 1.00 90.06 182 ARG A N 1
ATOM 1393 C CA . ARG A 1 182 ? 14.180 -6.749 -0.138 1.00 90.06 182 ARG A CA 1
ATOM 1394 C C . ARG A 1 182 ? 13.636 -6.878 1.296 1.00 90.06 182 ARG A C 1
ATOM 1396 O O . ARG A 1 182 ? 14.232 -7.577 2.114 1.00 90.06 182 ARG A O 1
ATOM 1403 N N . LEU A 1 183 ? 12.501 -6.245 1.599 1.00 87.06 183 LEU A N 1
ATOM 1404 C CA . LEU A 1 183 ? 11.717 -6.427 2.830 1.00 87.06 183 LEU A CA 1
ATOM 1405 C C . LEU A 1 183 ? 10.717 -7.603 2.744 1.00 87.06 183 LEU A C 1
ATOM 1407 O O . LEU A 1 183 ? 9.897 -7.798 3.640 1.00 87.06 183 LEU A O 1
ATOM 1411 N N . GLY A 1 184 ? 10.800 -8.417 1.687 1.00 88.00 184 GLY A N 1
ATOM 1412 C CA . GLY A 1 184 ? 10.012 -9.635 1.493 1.00 88.00 184 GLY A CA 1
ATOM 1413 C C . GLY A 1 184 ? 8.610 -9.406 0.927 1.00 88.00 184 GLY A C 1
ATOM 1414 O O . GLY A 1 184 ? 7.839 -10.360 0.827 1.00 88.00 184 GLY A O 1
ATOM 1415 N N . TYR A 1 185 ? 8.249 -8.173 0.552 1.00 89.50 185 TYR A N 1
ATOM 1416 C CA . TYR A 1 185 ? 6.926 -7.856 0.009 1.00 89.50 185 TYR A CA 1
ATOM 1417 C C . TYR A 1 185 ? 6.859 -8.173 -1.501 1.00 89.50 185 TYR A C 1
ATOM 1419 O O . TYR A 1 185 ? 6.681 -7.301 -2.352 1.00 89.50 185 TYR A O 1
ATOM 1427 N N . GLU A 1 186 ? 7.027 -9.452 -1.850 1.00 90.69 186 GLU A N 1
ATOM 1428 C CA . GLU A 1 186 ? 7.019 -9.957 -3.232 1.00 90.69 186 GLU A CA 1
ATOM 1429 C C . GLU A 1 186 ? 5.601 -10.064 -3.827 1.00 90.69 186 GLU A C 1
ATOM 1431 O O . GLU A 1 186 ? 5.130 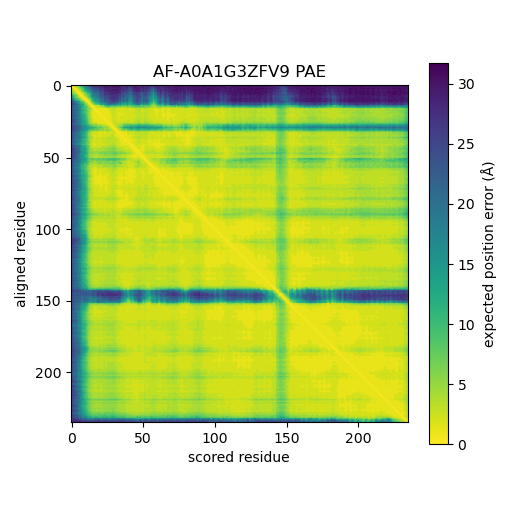-11.137 -4.206 1.00 90.69 186 GLU A O 1
ATOM 1436 N N . HIS A 1 187 ? 4.902 -8.932 -3.934 1.00 94.25 187 HIS A N 1
ATOM 1437 C CA . HIS A 1 187 ? 3.613 -8.858 -4.620 1.00 94.25 187 HIS A CA 1
ATOM 1438 C C . HIS A 1 187 ? 3.755 -8.415 -6.085 1.00 94.25 187 HIS A C 1
ATOM 1440 O O . HIS A 1 187 ? 4.580 -7.552 -6.394 1.00 94.25 187 HIS A O 1
ATOM 1446 N N . TRP A 1 188 ? 2.895 -8.925 -6.984 1.00 96.62 188 TRP A N 1
ATOM 1447 C CA . TRP A 1 188 ? 2.939 -8.602 -8.422 1.00 96.62 188 TRP A CA 1
ATOM 1448 C C . TRP A 1 188 ? 2.926 -7.086 -8.684 1.00 96.62 188 TRP A C 1
ATOM 1450 O O . TRP A 1 188 ? 3.627 -6.616 -9.578 1.00 96.62 188 TRP A O 1
ATOM 1460 N N . ARG A 1 189 ? 2.208 -6.308 -7.858 1.00 96.88 189 ARG A N 1
ATOM 1461 C CA . ARG A 1 189 ? 2.109 -4.842 -7.995 1.00 96.88 189 ARG A CA 1
ATOM 1462 C C . ARG A 1 189 ? 3.457 -4.125 -7.872 1.00 96.88 189 ARG A C 1
ATOM 1464 O O . ARG A 1 189 ? 3.697 -3.172 -8.601 1.00 96.88 189 ARG A O 1
ATOM 1471 N N . ILE A 1 190 ? 4.371 -4.622 -7.035 1.00 97.88 190 ILE A N 1
ATOM 1472 C CA . ILE A 1 190 ? 5.695 -4.004 -6.853 1.00 97.88 190 ILE A CA 1
ATOM 1473 C C . ILE A 1 190 ? 6.558 -4.220 -8.095 1.00 97.88 190 ILE A C 1
ATOM 1475 O O . ILE A 1 190 ? 7.166 -3.279 -8.599 1.00 97.88 190 ILE A O 1
ATOM 1479 N N . PHE A 1 191 ? 6.532 -5.432 -8.655 1.00 98.56 191 PHE A N 1
ATOM 1480 C CA . PHE A 1 191 ? 7.190 -5.732 -9.928 1.00 98.56 191 PHE A CA 1
ATOM 1481 C C . PHE A 1 191 ? 6.564 -4.955 -11.102 1.00 98.56 191 PHE A C 1
ATOM 1483 O O . PHE A 1 191 ? 7.273 -4.595 -12.037 1.00 98.56 191 PHE A O 1
ATOM 1490 N N . TRP A 1 192 ? 5.268 -4.622 -11.040 1.00 98.75 192 TRP A N 1
ATOM 1491 C CA . TRP A 1 192 ? 4.594 -3.772 -12.029 1.00 98.75 192 TRP A CA 1
ATOM 1492 C C . TRP A 1 192 ? 5.011 -2.296 -11.930 1.00 98.75 192 TRP A C 1
ATOM 1494 O O . TRP A 1 192 ? 5.304 -1.674 -12.953 1.00 98.75 192 TRP A O 1
ATOM 1504 N N . TYR A 1 193 ? 5.106 -1.721 -10.727 1.00 98.75 193 TYR A N 1
ATOM 1505 C CA . TYR A 1 193 ? 5.655 -0.370 -10.552 1.00 98.75 193 TYR A CA 1
ATOM 1506 C C . TYR A 1 193 ? 7.138 -0.312 -10.953 1.00 98.75 193 TYR A C 1
ATOM 1508 O O . TYR A 1 193 ? 7.556 0.609 -11.655 1.00 98.75 193 TYR A O 1
ATOM 1516 N N . LEU A 1 194 ? 7.918 -1.336 -10.602 1.00 98.56 194 LEU A N 1
ATOM 1517 C CA . LEU A 1 194 ? 9.319 -1.473 -10.993 1.00 98.56 194 LEU A CA 1
ATOM 1518 C C . LEU A 1 194 ? 9.490 -1.563 -12.524 1.00 98.56 194 LEU A C 1
ATOM 1520 O O . LEU A 1 194 ? 10.305 -0.833 -13.087 1.00 98.56 194 LEU A O 1
ATOM 1524 N N . ALA A 1 195 ? 8.670 -2.368 -13.210 1.00 98.69 195 ALA A N 1
ATOM 1525 C CA . ALA A 1 195 ? 8.654 -2.471 -14.672 1.00 98.69 195 ALA A CA 1
ATOM 1526 C C . ALA A 1 195 ? 8.355 -1.130 -15.362 1.00 98.69 195 ALA A C 1
ATOM 1528 O O . ALA A 1 195 ? 9.038 -0.768 -16.318 1.00 98.69 195 ALA A O 1
ATOM 1529 N N . GLN A 1 196 ? 7.370 -0.371 -14.869 1.00 98.75 196 GLN A N 1
ATOM 1530 C CA . GLN A 1 196 ? 7.043 0.956 -15.406 1.00 98.75 196 GLN A CA 1
ATOM 1531 C C . GLN A 1 196 ? 8.207 1.944 -15.237 1.00 98.75 196 GLN A C 1
ATOM 1533 O O . GLN A 1 196 ? 8.526 2.680 -16.171 1.00 98.75 196 GLN A O 1
ATOM 1538 N N . SER A 1 197 ? 8.888 1.925 -14.085 1.00 98.75 197 SER A N 1
ATOM 1539 C CA . SER A 1 197 ? 10.081 2.751 -13.861 1.00 98.75 197 SER A CA 1
ATOM 1540 C C . SER A 1 197 ? 11.255 2.363 -14.766 1.00 98.75 197 SER A C 1
ATOM 1542 O O . SER A 1 197 ? 11.925 3.255 -15.284 1.00 98.75 197 SER A O 1
ATOM 1544 N N . TYR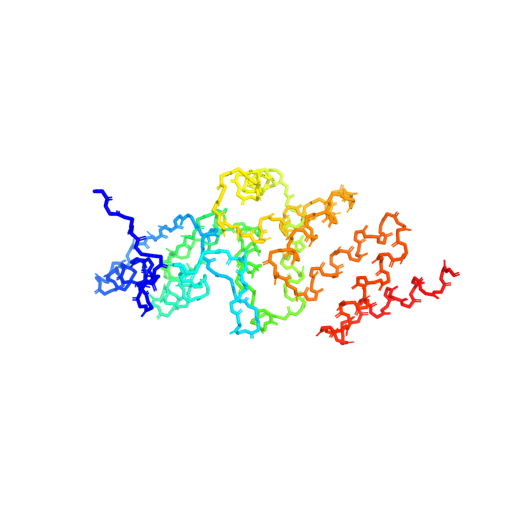 A 1 198 ? 11.500 1.070 -15.008 1.00 98.62 198 TYR A N 1
ATOM 1545 C CA . TYR A 1 198 ? 12.539 0.643 -15.955 1.00 98.62 198 TYR A CA 1
ATOM 1546 C C . TYR A 1 198 ? 12.204 1.019 -17.402 1.00 98.62 198 TYR A C 1
ATOM 1548 O O . TYR A 1 198 ? 13.072 1.527 -18.118 1.00 98.62 198 TYR A O 1
ATOM 1556 N N . HIS A 1 199 ? 10.940 0.869 -17.803 1.00 98.44 199 HIS A N 1
ATOM 1557 C CA . HIS A 1 199 ? 10.475 1.231 -19.139 1.00 98.44 199 HIS A CA 1
ATOM 1558 C C . HIS A 1 199 ? 10.685 2.726 -19.412 1.00 98.44 199 HIS A C 1
ATOM 1560 O O . HIS A 1 199 ? 11.256 3.101 -20.434 1.00 98.44 199 HIS A O 1
ATOM 1566 N N . ALA A 1 200 ? 10.315 3.581 -18.455 1.00 98.25 200 ALA A N 1
ATOM 1567 C CA . ALA A 1 200 ? 10.459 5.031 -18.563 1.00 98.25 200 ALA A CA 1
ATOM 1568 C C . ALA A 1 200 ? 11.922 5.530 -18.595 1.00 98.25 200 ALA A C 1
ATOM 1570 O O . ALA A 1 200 ? 12.167 6.670 -18.987 1.00 98.25 200 ALA A O 1
ATOM 1571 N N . VAL A 1 201 ? 12.905 4.696 -18.225 1.00 97.94 201 VAL A N 1
ATOM 1572 C CA . VAL A 1 201 ? 14.346 5.003 -18.366 1.00 97.94 201 VAL A CA 1
ATOM 1573 C C . VAL A 1 201 ? 15.019 4.235 -19.511 1.00 97.94 201 VAL A C 1
ATOM 1575 O O . VAL A 1 201 ? 16.246 4.268 -19.623 1.00 97.94 201 VAL A O 1
ATOM 1578 N N . ASN A 1 202 ? 14.220 3.587 -20.367 1.00 96.88 202 ASN A N 1
ATOM 1579 C CA . ASN A 1 202 ? 14.623 2.753 -21.505 1.00 96.88 202 ASN A CA 1
ATOM 1580 C C . ASN A 1 202 ? 15.481 1.522 -21.144 1.00 96.88 202 ASN A C 1
ATOM 1582 O O . ASN A 1 202 ? 16.186 0.986 -21.998 1.00 96.88 202 ASN A O 1
ATOM 1586 N N . ASP A 1 203 ? 15.408 1.026 -19.904 1.00 97.12 203 ASP A N 1
ATOM 1587 C CA . ASP A 1 203 ? 16.063 -0.228 -19.513 1.00 97.12 203 ASP A CA 1
ATOM 1588 C C . ASP A 1 203 ? 15.185 -1.421 -19.922 1.00 97.12 203 ASP A C 1
ATOM 1590 O O . ASP A 1 203 ? 14.429 -1.982 -19.124 1.00 97.12 203 ASP A O 1
ATOM 1594 N N . GLN A 1 204 ? 15.232 -1.778 -21.210 1.00 96.06 204 GLN A N 1
ATOM 1595 C CA . GLN A 1 204 ? 14.421 -2.861 -21.778 1.00 96.06 204 GLN A CA 1
ATOM 1596 C C . GLN A 1 204 ? 14.663 -4.207 -21.075 1.00 96.06 204 GLN A C 1
ATOM 1598 O O . GLN A 1 204 ? 13.711 -4.957 -20.861 1.00 96.06 204 GLN A O 1
ATOM 1603 N N . SER A 1 205 ? 15.905 -4.495 -20.670 1.00 96.25 205 SER A N 1
ATOM 1604 C CA . SER A 1 205 ? 16.283 -5.757 -20.020 1.00 96.25 205 SER A CA 1
ATOM 1605 C C . SER A 1 205 ? 15.612 -5.902 -18.652 1.00 96.25 205 SER A C 1
ATOM 1607 O O . SER A 1 205 ? 14.877 -6.864 -18.408 1.00 96.25 205 SER A O 1
ATOM 1609 N N . GLN A 1 206 ? 15.765 -4.897 -17.784 1.00 97.94 206 GLN A N 1
ATOM 1610 C CA . GLN A 1 206 ? 15.126 -4.905 -16.467 1.00 97.94 206 GLN A CA 1
ATOM 1611 C C . GLN A 1 206 ? 13.597 -4.773 -16.569 1.00 97.94 206 GLN A C 1
ATOM 1613 O O . GLN A 1 206 ? 12.869 -5.364 -15.770 1.00 97.94 206 GLN A O 1
ATOM 1618 N N . THR A 1 207 ? 13.088 -4.072 -17.591 1.00 98.62 207 THR A N 1
ATOM 1619 C CA . THR A 1 207 ? 11.648 -4.019 -17.899 1.00 98.62 207 THR A CA 1
ATOM 1620 C C . THR A 1 207 ? 11.097 -5.413 -18.197 1.00 98.62 207 THR A C 1
ATOM 1622 O O . THR A 1 207 ? 10.114 -5.826 -17.583 1.00 98.62 207 THR A O 1
ATOM 1625 N N . GLN A 1 208 ? 11.729 -6.167 -19.104 1.00 98.19 208 GLN A N 1
ATOM 1626 C CA . GLN A 1 208 ? 11.301 -7.524 -19.454 1.00 98.19 208 GLN A CA 1
ATOM 1627 C C . GLN A 1 208 ? 11.361 -8.466 -18.242 1.00 98.19 208 GLN A C 1
ATOM 1629 O O . GLN A 1 208 ? 10.386 -9.173 -17.984 1.00 98.19 208 GLN A O 1
ATOM 1634 N N . ALA A 1 209 ? 12.443 -8.430 -17.457 1.00 98.00 209 ALA A N 1
ATOM 1635 C CA . ALA A 1 209 ? 12.590 -9.252 -16.253 1.00 98.00 209 ALA A CA 1
ATOM 1636 C C . ALA A 1 209 ? 11.507 -8.951 -15.196 1.00 98.00 209 ALA A C 1
ATOM 1638 O O . ALA A 1 209 ? 10.874 -9.868 -14.664 1.00 98.00 209 ALA A O 1
ATOM 1639 N N . ALA A 1 210 ? 11.230 -7.670 -14.932 1.00 98.50 210 ALA A N 1
ATOM 1640 C CA . ALA A 1 210 ? 10.181 -7.263 -14.001 1.00 98.50 210 ALA A CA 1
ATOM 1641 C C . ALA A 1 210 ? 8.781 -7.690 -14.489 1.00 98.50 210 ALA A C 1
ATOM 1643 O O . ALA A 1 210 ? 7.998 -8.229 -13.707 1.00 98.50 210 ALA A O 1
ATOM 1644 N N . LEU A 1 211 ? 8.478 -7.545 -15.785 1.00 98.69 211 LEU A N 1
ATOM 1645 C CA . LEU A 1 211 ? 7.203 -7.980 -16.377 1.00 98.69 211 LEU A CA 1
ATOM 1646 C C . LEU A 1 211 ? 7.015 -9.501 -16.345 1.00 98.69 211 LEU A C 1
ATOM 1648 O O . LEU A 1 211 ? 5.920 -9.975 -16.040 1.00 98.69 211 LEU A O 1
ATOM 1652 N N . GLN A 1 212 ? 8.073 -10.274 -16.596 1.00 98.25 212 GLN A N 1
ATOM 1653 C CA . GLN A 1 212 ? 8.051 -11.727 -16.413 1.00 98.25 212 GLN A CA 1
ATOM 1654 C C . GLN A 1 212 ? 7.753 -12.090 -14.951 1.00 98.25 212 GLN A C 1
ATOM 1656 O O . GLN A 1 212 ? 6.951 -12.991 -14.698 1.00 98.25 212 GLN A O 1
ATOM 1661 N N . ARG A 1 213 ? 8.308 -11.351 -13.978 1.00 98.19 213 ARG A N 1
ATOM 1662 C CA . ARG A 1 213 ? 8.002 -11.570 -12.557 1.00 98.19 213 ARG A CA 1
ATOM 1663 C C . ARG A 1 213 ? 6.547 -11.233 -12.214 1.00 98.19 213 ARG A C 1
ATOM 1665 O O . ARG A 1 213 ? 5.919 -12.045 -11.535 1.00 98.19 213 ARG A O 1
ATOM 1672 N N . VAL A 1 214 ? 5.977 -10.141 -12.745 1.00 98.44 214 VAL A N 1
ATOM 1673 C CA . VAL A 1 214 ? 4.529 -9.839 -12.638 1.00 98.44 214 VAL A CA 1
ATOM 1674 C C . VAL A 1 214 ? 3.698 -11.026 -13.126 1.00 98.44 214 VAL A C 1
ATOM 1676 O O . VAL A 1 214 ? 2.875 -11.546 -12.376 1.00 98.44 214 VAL A O 1
ATOM 1679 N N . LEU A 1 215 ? 3.947 -11.492 -14.353 1.00 98.25 215 LEU A N 1
ATOM 1680 C CA . LEU A 1 215 ? 3.163 -12.559 -14.983 1.00 98.25 215 LEU A CA 1
ATOM 1681 C C . LEU A 1 215 ? 3.399 -13.943 -14.351 1.00 98.25 215 LEU A C 1
ATOM 1683 O O . LEU A 1 215 ? 2.533 -14.803 -14.453 1.00 98.25 215 LEU A O 1
ATOM 1687 N N . SER A 1 216 ? 4.515 -14.152 -13.642 1.00 97.62 216 SER A N 1
ATOM 1688 C CA . SER A 1 216 ? 4.741 -15.363 -12.834 1.00 97.62 216 SER A CA 1
ATOM 1689 C C . SER A 1 216 ? 3.879 -15.433 -11.564 1.00 97.62 216 SER A C 1
ATOM 1691 O O . SER A 1 216 ? 3.700 -16.517 -11.014 1.00 97.62 216 SER A O 1
ATOM 1693 N N . ILE A 1 217 ? 3.357 -14.292 -11.093 1.00 95.31 217 ILE A N 1
ATOM 1694 C CA . ILE A 1 217 ? 2.562 -14.172 -9.857 1.00 95.31 217 ILE A CA 1
ATOM 1695 C C . ILE A 1 217 ? 1.082 -13.916 -10.184 1.00 95.31 217 ILE A C 1
ATOM 1697 O O . ILE A 1 217 ? 0.205 -14.525 -9.579 1.00 95.31 217 ILE A O 1
ATOM 1701 N N . ASN A 1 218 ? 0.797 -13.055 -11.166 1.00 95.94 218 ASN A N 1
ATOM 1702 C CA . ASN A 1 218 ? -0.540 -12.790 -11.699 1.00 95.94 218 ASN A CA 1
ATOM 1703 C C . ASN A 1 218 ? -0.524 -12.938 -13.237 1.00 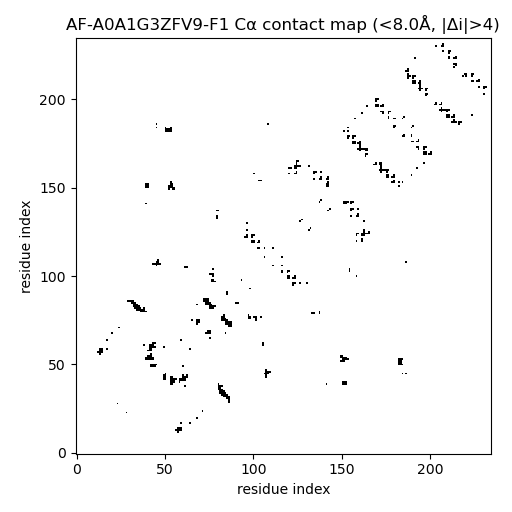95.94 218 ASN A C 1
ATOM 1705 O O . ASN A 1 218 ? -0.376 -11.945 -13.959 1.00 95.94 218 ASN A O 1
ATOM 1709 N N . PRO A 1 219 ? -0.674 -14.171 -13.769 1.00 97.06 219 PRO A N 1
ATOM 1710 C CA . PRO A 1 219 ? -0.608 -14.438 -15.210 1.00 97.06 219 PRO A CA 1
ATOM 1711 C C . PRO A 1 219 ? -1.664 -13.697 -16.038 1.00 97.06 219 PRO A C 1
ATOM 1713 O O . PRO A 1 219 ? -1.473 -13.485 -17.234 1.00 97.06 219 PRO A O 1
ATOM 1716 N N . MET A 1 220 ? -2.776 -13.297 -15.412 1.00 95.88 220 MET A N 1
ATOM 1717 C CA . MET A 1 220 ? -3.915 -12.642 -16.062 1.00 95.88 220 MET A CA 1
ATOM 1718 C C . MET A 1 220 ? -3.816 -11.109 -16.072 1.00 95.88 220 MET A C 1
ATOM 1720 O O . MET A 1 220 ? -4.715 -10.446 -16.598 1.00 95.88 220 MET A O 1
ATOM 1724 N N . PHE A 1 221 ? -2.734 -10.530 -15.537 1.00 97.00 221 PHE A N 1
ATOM 1725 C CA . PHE A 1 221 ? -2.547 -9.083 -15.461 1.00 97.00 221 PHE A CA 1
ATOM 1726 C C . PHE A 1 221 ? -2.248 -8.462 -16.841 1.00 97.00 221 PHE A C 1
ATOM 1728 O O . PHE A 1 221 ? -1.100 -8.257 -17.247 1.00 97.00 221 PHE A O 1
ATOM 1735 N N . LYS A 1 222 ? -3.324 -8.156 -17.578 1.00 96.81 222 LYS A N 1
ATOM 1736 C CA . LYS A 1 222 ? -3.311 -7.656 -18.967 1.00 96.81 222 LYS A CA 1
ATOM 1737 C C . LYS A 1 222 ? -2.325 -6.503 -19.241 1.00 96.81 222 LYS A C 1
ATOM 1739 O O . LYS A 1 222 ? -1.661 -6.587 -20.275 1.00 96.81 222 LYS A O 1
ATOM 1744 N N . PRO A 1 223 ? -2.153 -5.479 -18.375 1.00 97.62 223 PRO A N 1
ATOM 1745 C CA . PRO A 1 223 ? -1.202 -4.397 -18.648 1.00 97.62 223 PRO A CA 1
ATOM 1746 C C . PRO A 1 223 ? 0.246 -4.886 -18.792 1.00 97.62 223 PRO A C 1
ATOM 1748 O O . PRO A 1 223 ? 0.967 -4.411 -19.668 1.00 97.62 223 PRO A O 1
ATOM 1751 N N . ALA A 1 224 ? 0.659 -5.895 -18.013 1.00 98.00 224 ALA A N 1
ATOM 1752 C CA . ALA A 1 224 ? 1.992 -6.479 -18.151 1.00 98.00 224 ALA A CA 1
ATOM 1753 C C . ALA A 1 224 ? 2.130 -7.342 -19.415 1.00 98.00 224 ALA A C 1
ATOM 1755 O O . ALA A 1 224 ? 3.168 -7.285 -20.068 1.00 98.00 224 ALA A O 1
ATOM 1756 N N . GLN A 1 225 ? 1.085 -8.079 -19.816 1.00 97.88 225 GLN A N 1
ATOM 1757 C CA . GLN A 1 225 ? 1.070 -8.823 -21.089 1.00 97.88 225 GLN A CA 1
ATOM 1758 C C . GLN A 1 225 ? 1.237 -7.877 -22.293 1.00 97.88 225 GLN A C 1
ATOM 1760 O O . GLN A 1 225 ? 2.012 -8.145 -23.215 1.00 97.88 225 GLN A O 1
ATOM 1765 N N . GLN A 1 226 ? 0.517 -6.750 -22.268 1.00 97.56 226 GLN A N 1
ATOM 1766 C CA . GLN A 1 226 ? 0.549 -5.716 -23.301 1.00 97.56 226 GLN A CA 1
ATOM 1767 C C . GLN A 1 226 ? 1.916 -5.027 -23.364 1.00 97.56 226 GLN A C 1
ATOM 1769 O O . GLN A 1 226 ? 2.509 -4.965 -24.442 1.00 97.56 226 GLN A O 1
ATOM 1774 N N . LEU A 1 227 ? 2.454 -4.575 -22.224 1.00 97.31 227 LEU A N 1
ATOM 1775 C CA . LEU A 1 227 ? 3.764 -3.922 -22.189 1.00 97.31 227 LEU A CA 1
ATOM 1776 C C . LEU A 1 227 ? 4.893 -4.889 -22.576 1.00 97.31 227 LEU A C 1
ATOM 1778 O O . LEU A 1 227 ? 5.777 -4.505 -23.336 1.00 97.31 227 LEU A O 1
ATOM 1782 N N . LEU A 1 228 ? 4.828 -6.160 -22.157 1.00 96.94 228 LEU A N 1
ATOM 1783 C CA . LEU A 1 228 ? 5.818 -7.174 -22.538 1.00 96.94 228 LEU A CA 1
ATOM 1784 C C . LEU A 1 228 ? 5.807 -7.438 -24.050 1.00 96.94 228 LEU A C 1
ATOM 1786 O O . LEU A 1 228 ? 6.863 -7.575 -24.662 1.00 96.94 228 LEU A O 1
ATOM 1790 N N . THR A 1 229 ? 4.624 -7.439 -24.669 1.00 96.12 229 THR A N 1
ATOM 1791 C CA . THR A 1 229 ? 4.467 -7.567 -26.126 1.00 96.12 229 THR A CA 1
ATOM 1792 C C . THR A 1 229 ? 4.992 -6.336 -26.877 1.00 96.12 229 THR A C 1
ATOM 1794 O O . THR A 1 229 ? 5.435 -6.465 -28.015 1.00 96.12 229 THR A O 1
ATOM 1797 N N . LEU A 1 230 ? 4.978 -5.147 -26.263 1.00 94.44 230 LEU A N 1
ATOM 1798 C CA . LEU A 1 230 ? 5.573 -3.940 -26.844 1.00 94.44 230 LEU A CA 1
ATOM 1799 C C . LEU A 1 230 ? 7.108 -4.013 -26.802 1.00 94.44 230 LEU A C 1
ATOM 1801 O O . LEU A 1 230 ? 7.758 -3.908 -27.841 1.00 94.44 230 LEU A O 1
ATOM 1805 N N . VAL A 1 231 ? 7.691 -4.259 -25.623 1.00 94.38 231 VAL A N 1
ATOM 1806 C CA . VAL A 1 231 ? 9.157 -4.239 -25.433 1.00 94.38 231 VAL A CA 1
ATOM 1807 C C . VAL A 1 231 ? 9.895 -5.452 -26.011 1.00 94.38 231 VAL A C 1
ATOM 1809 O O . VAL A 1 231 ? 11.118 -5.434 -26.061 1.00 94.38 231 VAL A O 1
ATOM 1812 N N . THR A 1 232 ? 9.187 -6.500 -26.448 1.00 91.50 232 THR A N 1
ATOM 1813 C CA . THR A 1 232 ? 9.766 -7.650 -27.181 1.00 91.50 232 THR A CA 1
ATOM 1814 C C . THR A 1 232 ? 9.634 -7.532 -28.705 1.00 91.50 232 THR A C 1
ATOM 1816 O O . THR A 1 232 ? 10.091 -8.411 -29.427 1.00 91.50 232 THR A O 1
ATOM 1819 N N . ARG A 1 233 ? 9.013 -6.454 -29.210 1.00 86.31 233 ARG A N 1
ATOM 1820 C CA . ARG A 1 233 ? 8.925 -6.114 -30.648 1.00 86.31 233 ARG A CA 1
ATOM 1821 C C . ARG A 1 233 ? 9.768 -4.895 -31.042 1.00 86.31 233 ARG A C 1
ATOM 1823 O O . ARG A 1 233 ? 9.783 -4.524 -32.211 1.00 86.31 233 ARG A O 1
ATOM 1830 N N . ALA A 1 234 ? 10.395 -4.246 -30.062 1.00 71.50 234 ALA A N 1
ATOM 1831 C CA . ALA A 1 234 ? 11.130 -2.986 -30.192 1.00 71.50 234 ALA A CA 1
ATOM 1832 C C . ALA A 1 234 ? 12.645 -3.138 -29.921 1.00 71.50 234 ALA A C 1
ATOM 1834 O O . ALA A 1 234 ? 13.323 -2.148 -29.639 1.00 71.50 234 ALA A O 1
ATOM 1835 N N . GLY A 1 235 ? 13.145 -4.374 -29.979 1.00 58.69 235 GLY A N 1
ATOM 1836 C CA . GLY A 1 235 ? 14.547 -4.784 -29.888 1.00 58.69 235 GLY A CA 1
ATOM 1837 C C . GLY A 1 235 ? 14.748 -6.079 -30.666 1.00 58.69 235 GLY A C 1
ATOM 1838 O O . GLY A 1 235 ? 15.882 -6.280 -31.142 1.00 58.69 235 GLY A O 1
#

Foldseek 3Di:
DDDDDPDDPPPPAADCVVVVVVVVLVVVPQFDKDKDALQQQAWEAAPNHTQQLRHHPSHHHPLVSQVSLVVSQWHWWDDLRMIITHGVVDDDDDDLLRVLLRCQRNDHHPPDDPVRNVVSLLVLLVDDDVSLVSLVVSCVVAVDDPDDDSRHHLSSLSSNLSVCVSVLVLVSSLVSLVVSVVSRVLALVSLVSNLSSCVSVVVLVSNLVSLVSSCVHVVPPVVSVVVNVVSVVVD

pLDDT: mean 89.38, std 15.39, range [31.89, 98.81]

Solvent-accessible surface area (backbone atoms only — not comparable to full-atom values): 12746 Å² total; per-residue (Å²): 137,79,82,78,77,87,74,74,65,92,77,69,68,57,57,64,62,68,59,52,51,50,50,51,58,73,66,63,58,78,88,50,69,49,77,43,70,65,44,35,32,31,18,39,49,46,76,92,34,76,30,86,41,20,10,32,90,52,34,58,40,51,62,58,57,43,47,59,39,42,78,71,50,26,48,72,41,39,59,83,51,28,39,41,31,34,31,61,94,58,79,78,89,75,54,68,43,42,52,19,49,28,51,61,73,62,50,26,80,70,86,57,52,75,69,58,51,54,55,29,50,50,41,38,19,65,48,54,73,68,62,38,48,51,46,50,47,47,21,65,76,45,58,60,87,81,72,97,62,70,54,29,36,43,61,34,30,44,47,41,19,34,32,27,43,66,68,68,39,20,76,60,16,34,54,25,35,49,50,21,42,75,27,51,54,82,47,43,66,46,32,48,54,31,17,53,23,26,48,78,71,68,37,59,67,60,18,49,55,24,31,51,53,19,42,75,70,40,73,80,49,57,71,45,58,52,51,48,59,49,66,71,71,76,116

Nearest PDB structures (foldseek):
  5hrz-assembly1_A  TM=8.621E-01  e=8.018E-03  synthetic construct
  6i57-assembly1_A  TM=7.384E-01  e=2.603E-03  Homo sapiens
  6fd7-assembly1_A  TM=8.615E-01  e=1.913E-02  Homo sapiens
  6v8e-assembly2_F  TM=7.753E-01  e=8.882E-03  synthetic construct
  3r9a-assembly1_D  TM=6.678E-01  e=4.568E-03  Homo sapiens

Mean predicted aligned error: 6.01 Å

Secondary structure (DSSP, 8-state):
-PPPP----TTPPPPTHHHHHHHHHHTT-TT-EEEE--GGGSB-EETTEE-TTSS-TTS-BHHHHHHHHHHTTEEEEEETTEEEEEETTSPPP--HHHHHHHHHHH--SSSS-HHHHHHHHHHHHT--HHHHHHHHHHHHHHTS--SS-----HHHHHHHHHHHHHTT-HHHHHHHHHHHHHTT---HHHHHHHHHHHHHTT-HHHHHHHHHHHHHH-TT-HHHHHHHHHHTS--

Sequence (235 aa):
MEEADGSIPTGAAYTPIMAELQAIIAAQVNNSVILIDDIRLFGSALNGRRVPAAGSEHYPLFSEVCALLTANGFTCVVLGDILLAHNVQRPLNFSAVVTACTVSRLYDGANYSDVTILAQEQVIAAAQGEELATLKEAYTNHSMLWRAWRNRSPYFNLWYGLSLQNSGQHRQAAVEFQEVIRLGYEHWRIFWYLAQSYHAVNDQSQTQAALQRVLSINPMFKPAQQLLTLVTRAG